Protein AF-A0A6A4L3L9-F1 (afdb_monomer)

Secondary structure (DSSP, 8-state):
--------------------------------------HHHHHHHHHHHHHHHHHHHHHHHHHHHHHHH-TT-HHHHHHHH-SHHHHHHHHHHHHHHHHH--HHHHHHHS-STTSPPPHHHHHHHHTSHHHHHHHHHHHHHHHHHHHHHHHHHHHHHT---HHHHHHHHHHHHHHHHHHHHHHS----------SHHHHHHHHHHHHHHHHHHHH-TT-HHHHHHHH-SHHHHHHHHHHHHHHHHH--HHHHHHHT-STTS---HHHHHHHTTSHHHHHHHHHHHHHHHHHHHHHHHHHHHHHT---HHHHHHHHHHHHHHHHHHHHHHHHHHHHHHTT-

Structure (mmCIF, N/CA/C/O backbone):
data_AF-A0A6A4L3L9-F1
#
_entry.id   AF-A0A6A4L3L9-F1
#
loop_
_atom_site.group_PDB
_atom_site.id
_atom_site.type_symbol
_atom_site.label_atom_id
_atom_site.label_alt_id
_atom_site.label_comp_id
_atom_site.label_asym_id
_atom_site.label_entity_id
_atom_site.label_seq_id
_atom_site.pdbx_PDB_ins_code
_atom_site.Cartn_x
_atom_site.Cartn_y
_atom_site.Cartn_z
_atom_site.occupancy
_atom_site.B_iso_or_equiv
_atom_site.auth_seq_id
_atom_site.auth_comp_id
_atom_site.auth_asym_id
_atom_site.auth_atom_id
_atom_site.pdbx_PDB_model_num
ATOM 1 N N . MET A 1 1 ? 15.475 67.218 -73.512 1.00 33.53 1 MET A N 1
ATOM 2 C CA . MET A 1 1 ? 14.971 66.071 -74.294 1.00 33.53 1 MET A CA 1
ATOM 3 C C . MET A 1 1 ? 16.089 65.035 -74.354 1.00 33.53 1 MET A C 1
ATOM 5 O O . MET A 1 1 ? 17.196 65.437 -74.673 1.00 33.53 1 MET A O 1
ATOM 9 N N . SER A 1 2 ? 15.789 63.791 -73.942 1.00 32.84 2 SER A N 1
ATOM 10 C CA . SER A 1 2 ? 16.586 62.531 -74.011 1.00 32.84 2 SER A CA 1
ATOM 11 C C . SER A 1 2 ? 18.011 62.520 -73.414 1.00 32.84 2 SER A C 1
ATOM 13 O O . SER A 1 2 ? 18.892 63.195 -73.921 1.00 32.84 2 SER A O 1
ATOM 15 N N . LYS A 1 3 ? 18.251 61.886 -72.250 1.00 40.34 3 LYS A N 1
ATOM 16 C CA . LYS A 1 3 ? 18.511 60.440 -71.975 1.00 40.34 3 LYS A CA 1
ATOM 17 C C . LYS A 1 3 ? 19.761 59.870 -72.663 1.00 40.34 3 LYS A C 1
ATOM 19 O O . LYS A 1 3 ? 19.799 59.889 -73.883 1.00 40.34 3 LYS A O 1
ATOM 24 N N . LEU A 1 4 ? 20.658 59.293 -71.843 1.00 33.47 4 LEU A N 1
ATOM 25 C CA . LEU A 1 4 ? 21.502 58.075 -71.993 1.00 33.47 4 LEU A CA 1
ATOM 26 C C . LEU A 1 4 ? 22.612 58.179 -70.908 1.00 33.47 4 LEU A C 1
ATOM 28 O O . LEU A 1 4 ? 23.362 59.143 -70.932 1.00 33.47 4 LEU A O 1
ATOM 32 N N . LEU A 1 5 ? 22.608 57.480 -69.761 1.00 38.00 5 LEU A N 1
ATOM 33 C CA . LEU A 1 5 ? 22.792 56.043 -69.465 1.00 38.00 5 LEU A CA 1
ATOM 34 C C . LEU A 1 5 ? 24.112 55.460 -70.012 1.00 38.00 5 LEU A C 1
ATOM 36 O O . LEU A 1 5 ? 24.230 55.277 -71.218 1.00 38.00 5 LEU A O 1
ATOM 40 N N . GLY A 1 6 ? 25.034 55.107 -69.102 1.00 32.50 6 GLY A N 1
ATOM 41 C CA . GLY A 1 6 ? 26.105 54.126 -69.340 1.00 32.50 6 GLY A CA 1
ATOM 42 C C . GLY A 1 6 ? 27.532 54.568 -68.986 1.00 32.50 6 GLY A C 1
ATOM 43 O O . GLY A 1 6 ? 28.166 55.221 -69.799 1.00 32.50 6 GLY A O 1
ATOM 44 N N . ASP A 1 7 ? 27.990 54.128 -67.805 1.00 34.75 7 ASP A N 1
ATOM 45 C CA . ASP A 1 7 ? 29.353 53.773 -67.352 1.00 34.75 7 ASP A CA 1
ATOM 46 C C . ASP A 1 7 ? 30.598 54.664 -67.581 1.00 34.75 7 ASP A C 1
ATOM 48 O O . ASP A 1 7 ? 30.731 55.379 -68.563 1.00 34.75 7 ASP A O 1
ATOM 52 N N . TRP A 1 8 ? 31.546 54.494 -66.637 1.00 28.36 8 TRP A N 1
ATOM 53 C CA . TRP A 1 8 ? 33.021 54.628 -66.695 1.00 28.36 8 TRP A CA 1
ATOM 54 C C . TRP A 1 8 ? 33.683 55.494 -65.594 1.00 28.36 8 TRP A C 1
ATOM 56 O O . TRP A 1 8 ? 33.800 56.707 -65.685 1.00 28.36 8 TRP A O 1
ATOM 66 N N . SER A 1 9 ? 34.233 54.776 -64.602 1.00 31.66 9 SER A N 1
ATOM 67 C CA . SER A 1 9 ? 35.647 54.784 -64.164 1.00 31.66 9 SER A CA 1
ATOM 68 C C . SER A 1 9 ? 36.312 55.954 -63.404 1.00 31.66 9 SER A C 1
ATOM 70 O O . SER A 1 9 ? 36.196 57.121 -63.745 1.00 31.66 9 SER A O 1
ATOM 72 N N . PHE A 1 10 ? 37.200 55.516 -62.496 1.00 27.34 10 PHE A N 1
ATOM 73 C CA . PHE A 1 10 ? 38.485 56.104 -62.074 1.00 27.34 10 PHE A CA 1
ATOM 74 C C . PHE A 1 10 ? 38.532 57.217 -61.001 1.00 27.34 10 PHE A C 1
ATOM 76 O O . PHE A 1 10 ? 38.446 58.407 -61.260 1.00 27.34 10 PHE A O 1
ATOM 83 N N . MET A 1 11 ? 38.755 56.757 -59.764 1.00 32.78 11 MET A N 1
ATOM 84 C CA . MET A 1 11 ? 39.965 56.955 -58.945 1.00 32.78 11 MET A CA 1
ATOM 85 C C . MET A 1 11 ? 40.607 58.359 -58.812 1.00 32.78 11 MET A C 1
ATOM 87 O O . MET A 1 11 ? 41.141 58.911 -59.766 1.00 32.78 11 MET A O 1
ATOM 91 N N . VAL A 1 12 ? 40.752 58.755 -57.536 1.00 32.25 12 VAL A N 1
ATOM 92 C CA . VAL A 1 12 ? 41.856 59.499 -56.877 1.00 32.25 12 VAL A CA 1
ATOM 93 C C . VAL A 1 12 ? 41.401 60.785 -56.178 1.00 32.25 12 VAL A C 1
ATOM 95 O O . VAL A 1 12 ? 40.949 61.744 -56.789 1.00 32.25 12 VAL A O 1
ATOM 98 N N . GLY A 1 13 ? 41.586 60.799 -54.855 1.00 28.98 13 GLY A N 1
ATOM 99 C CA . GLY A 1 13 ? 41.373 61.965 -54.000 1.00 28.98 13 GLY A CA 1
ATOM 100 C C . GLY A 1 13 ? 41.466 61.622 -52.515 1.00 28.98 13 GLY A C 1
ATOM 101 O O . GLY A 1 13 ? 40.473 61.669 -51.797 1.00 28.98 13 GLY A O 1
ATOM 102 N N . SER A 1 14 ? 42.656 61.233 -52.055 1.00 38.28 14 SER A N 1
ATOM 103 C CA . SER A 1 14 ? 42.963 60.929 -50.655 1.00 38.28 14 SER A CA 1
ATOM 104 C C . SER A 1 14 ? 42.718 62.121 -49.722 1.00 38.28 14 SER A C 1
ATOM 106 O O . SER A 1 14 ? 43.313 63.180 -49.900 1.00 38.28 14 SER A O 1
ATOM 108 N N . ARG A 1 15 ? 41.968 61.906 -48.634 1.00 36.03 15 ARG A N 1
ATOM 109 C CA . ARG A 1 15 ? 42.233 62.545 -47.334 1.00 36.03 15 ARG A CA 1
ATOM 110 C C . ARG A 1 15 ? 42.017 61.530 -46.220 1.00 36.03 15 ARG A C 1
ATOM 112 O O . ARG A 1 15 ? 40.896 61.161 -45.889 1.00 36.03 15 ARG A O 1
ATOM 119 N N . ILE A 1 16 ? 43.133 61.086 -45.657 1.00 37.72 16 ILE A N 1
ATOM 120 C CA . ILE A 1 16 ? 43.195 60.281 -44.443 1.00 37.72 16 ILE A CA 1
ATOM 121 C C . ILE A 1 16 ? 42.763 61.187 -43.285 1.00 37.72 16 ILE A C 1
ATOM 123 O O . ILE A 1 16 ? 43.460 62.135 -42.935 1.00 37.72 16 ILE A O 1
ATOM 127 N N . SER A 1 17 ? 41.600 60.899 -42.703 1.00 34.72 17 SER A N 1
ATOM 128 C CA . SER A 1 17 ? 41.206 61.398 -41.387 1.00 34.72 17 SER A CA 1
ATOM 129 C C . SER A 1 17 ? 41.212 60.209 -40.435 1.00 34.72 17 SER A C 1
ATOM 131 O O . SER A 1 17 ? 40.370 59.316 -40.520 1.00 34.72 17 SER A O 1
ATOM 133 N N . ILE A 1 18 ? 42.218 60.175 -39.564 1.00 43.00 18 ILE A N 1
ATOM 134 C CA . ILE A 1 18 ? 42.327 59.213 -38.472 1.00 43.00 18 ILE A CA 1
ATOM 135 C C . ILE A 1 18 ? 41.214 59.549 -37.474 1.00 43.00 18 ILE A C 1
ATOM 137 O O . ILE A 1 18 ? 41.297 60.541 -36.754 1.00 43.00 18 ILE A O 1
ATOM 141 N N . ARG A 1 19 ? 40.161 58.727 -37.436 1.00 36.88 19 ARG A N 1
ATOM 142 C CA . ARG A 1 19 ? 39.229 58.653 -36.304 1.00 36.88 19 ARG A CA 1
ATOM 143 C C . ARG A 1 19 ? 39.505 57.360 -35.533 1.00 36.88 19 ARG A C 1
ATOM 145 O O . ARG A 1 19 ? 39.658 56.315 -36.168 1.00 36.88 19 ARG A O 1
ATOM 152 N N . PRO A 1 20 ? 39.574 57.395 -34.191 1.00 37.81 20 PRO A N 1
ATOM 153 C CA . PRO A 1 20 ? 39.807 56.196 -33.408 1.00 37.81 20 PRO A CA 1
ATOM 154 C C . PRO A 1 20 ? 38.589 55.279 -33.534 1.00 37.81 20 PRO A C 1
ATOM 156 O O . PRO A 1 20 ? 37.447 55.687 -33.323 1.00 37.81 20 PRO A O 1
ATOM 159 N N . ASN A 1 21 ? 38.847 54.031 -33.911 1.00 33.06 21 ASN A N 1
ATOM 160 C CA . ASN A 1 21 ? 37.854 52.972 -33.941 1.00 33.06 21 ASN A CA 1
ATOM 161 C C . ASN A 1 21 ? 37.510 52.620 -32.488 1.00 33.06 21 ASN A C 1
ATOM 163 O O . ASN A 1 21 ? 38.233 51.867 -31.835 1.00 33.06 21 ASN A O 1
ATOM 167 N N . VAL A 1 22 ? 36.431 53.206 -31.964 1.00 38.97 22 VAL A N 1
ATOM 168 C CA . VAL A 1 22 ? 35.778 52.701 -30.757 1.00 38.97 22 VAL A CA 1
ATOM 169 C C . VAL A 1 22 ? 35.220 51.330 -31.123 1.00 38.97 22 VAL A C 1
ATOM 171 O O . VAL A 1 22 ? 34.097 51.198 -31.606 1.00 38.97 22 VAL A O 1
ATOM 174 N N . ARG A 1 23 ? 36.032 50.292 -30.907 1.00 33.91 23 ARG A N 1
ATOM 175 C CA . ARG A 1 23 ? 35.530 48.928 -30.802 1.00 33.91 23 ARG A CA 1
ATOM 176 C C . ARG A 1 23 ? 34.650 48.904 -29.567 1.00 33.91 23 ARG A C 1
ATOM 178 O O . ARG A 1 23 ? 35.145 48.831 -28.445 1.00 33.91 23 ARG A O 1
ATOM 185 N N . ILE A 1 24 ? 33.342 48.977 -29.777 1.00 38.19 24 ILE A N 1
ATOM 186 C CA . ILE A 1 24 ? 32.394 48.479 -28.792 1.00 38.19 24 ILE A CA 1
ATOM 187 C C . ILE A 1 24 ? 32.773 47.011 -28.602 1.00 38.19 24 ILE A C 1
ATOM 189 O O . ILE A 1 24 ? 32.570 46.182 -29.489 1.00 38.19 24 ILE A O 1
ATOM 193 N N . PHE A 1 25 ? 33.408 46.709 -27.471 1.00 34.53 25 PHE A N 1
ATOM 194 C CA . PHE A 1 25 ? 33.520 45.349 -26.979 1.00 34.53 25 PHE A CA 1
ATOM 195 C C . PHE A 1 25 ? 32.087 44.854 -26.798 1.00 34.53 25 PHE A C 1
ATOM 197 O O . PHE A 1 25 ? 31.433 45.178 -25.812 1.00 34.53 25 PHE A O 1
ATOM 204 N N . GLN A 1 26 ? 31.576 44.098 -27.767 1.00 38.72 26 GLN A N 1
ATOM 205 C CA . GLN A 1 26 ? 30.510 43.152 -27.489 1.00 38.72 26 GLN A CA 1
ATOM 206 C C . GLN A 1 26 ? 31.134 42.104 -26.568 1.00 38.72 26 GLN A C 1
ATOM 208 O O . GLN A 1 26 ? 32.010 41.361 -27.022 1.00 38.72 26 GLN A O 1
ATOM 213 N N . PRO A 1 27 ? 30.748 42.019 -25.282 1.00 34.56 27 PRO A N 1
ATOM 214 C CA . PRO A 1 27 ? 31.076 40.829 -24.536 1.00 34.56 27 PRO A CA 1
ATOM 215 C C . PRO A 1 27 ? 30.358 39.693 -25.258 1.00 34.56 27 PRO A C 1
ATOM 217 O O . PRO A 1 27 ? 29.128 39.650 -25.315 1.00 34.56 27 PRO A O 1
ATOM 220 N N . TYR A 1 28 ? 31.133 38.784 -25.843 1.00 32.22 28 TYR A N 1
ATOM 221 C CA . TYR A 1 28 ? 30.658 37.462 -26.206 1.00 32.22 28 TYR A CA 1
ATOM 222 C C . TYR A 1 28 ? 30.219 36.792 -24.904 1.00 32.22 28 TYR A C 1
ATOM 224 O O . TYR A 1 28 ? 30.993 36.124 -24.217 1.00 32.22 28 TYR A O 1
ATOM 232 N N . ARG A 1 29 ? 28.971 37.047 -24.503 1.00 32.00 29 ARG A N 1
ATOM 233 C CA . ARG A 1 29 ? 28.314 36.313 -23.438 1.00 32.00 29 ARG A CA 1
ATOM 234 C C . ARG A 1 29 ? 28.110 34.925 -24.017 1.00 32.00 29 ARG A C 1
ATOM 236 O O . ARG A 1 29 ? 27.154 34.691 -24.749 1.00 32.00 29 ARG A O 1
ATOM 243 N N . ARG A 1 30 ? 29.043 34.011 -23.726 1.00 30.30 30 ARG A N 1
ATOM 244 C CA . ARG A 1 30 ? 28.759 32.578 -23.783 1.00 30.30 30 ARG A CA 1
ATOM 245 C C . ARG A 1 30 ? 27.477 32.393 -22.981 1.00 30.30 30 ARG A C 1
ATOM 247 O O . ARG A 1 30 ? 27.513 32.438 -21.754 1.00 30.30 30 ARG A O 1
ATOM 254 N N . SER A 1 31 ? 26.350 32.227 -23.665 1.00 30.08 31 SER A N 1
ATOM 255 C CA . SER A 1 31 ? 25.178 31.601 -23.076 1.00 30.08 31 SER A CA 1
ATOM 256 C C . SER A 1 31 ? 25.586 30.167 -22.788 1.00 30.08 31 SER A C 1
ATOM 258 O O . SER A 1 31 ? 25.426 29.267 -23.605 1.00 30.08 31 SER A O 1
ATOM 260 N N . CYS A 1 32 ? 26.207 29.987 -21.627 1.00 31.17 32 CYS A N 1
ATOM 261 C CA . CYS A 1 32 ? 26.248 28.719 -20.946 1.00 31.17 32 CYS A CA 1
ATOM 262 C C . CYS A 1 32 ? 24.793 28.451 -20.563 1.00 31.17 32 CYS A C 1
ATOM 264 O O . CYS A 1 32 ? 24.308 28.927 -19.537 1.00 31.17 32 CYS A O 1
ATOM 266 N N . VAL A 1 33 ? 24.060 27.778 -21.448 1.00 34.34 33 VAL A N 1
ATOM 267 C CA . VAL A 1 33 ? 22.862 27.058 -21.039 1.00 34.34 33 VAL A CA 1
ATOM 268 C C . VAL A 1 33 ? 23.391 25.983 -20.100 1.00 34.34 33 VAL A C 1
ATOM 270 O O . VAL A 1 33 ? 23.874 24.944 -20.539 1.00 34.34 33 VAL A O 1
ATOM 273 N N . LEU A 1 34 ? 23.402 26.289 -18.801 1.00 33.22 34 LEU A N 1
ATOM 274 C CA . LEU A 1 34 ? 23.531 25.290 -17.755 1.00 33.22 34 LEU A CA 1
ATOM 275 C C . LEU A 1 34 ? 22.290 24.396 -17.862 1.00 33.22 34 LEU A C 1
ATOM 277 O O . LEU A 1 34 ? 21.305 24.571 -17.151 1.00 33.22 34 LEU A O 1
ATOM 281 N N . SER A 1 35 ? 22.340 23.406 -18.746 1.00 35.59 35 SER A N 1
ATOM 282 C CA . SER A 1 35 ? 21.730 22.126 -18.437 1.00 35.59 35 SER A CA 1
ATOM 283 C C . SER A 1 35 ? 22.522 21.572 -17.254 1.00 35.59 35 SER A C 1
ATOM 285 O O . SER A 1 35 ? 23.543 20.907 -17.432 1.00 35.59 35 SER A O 1
ATOM 287 N N . VAL A 1 36 ? 22.093 21.902 -16.034 1.00 37.50 36 VAL A N 1
ATOM 288 C CA . VAL A 1 36 ? 22.510 21.182 -14.826 1.00 37.50 36 VAL A CA 1
ATOM 289 C C . VAL A 1 36 ? 21.878 19.798 -14.891 1.00 37.50 36 VAL A C 1
ATOM 291 O O . VAL A 1 36 ? 20.921 19.490 -14.198 1.00 37.50 36 VAL A O 1
ATOM 294 N N . PHE A 1 37 ? 22.421 18.950 -15.752 1.00 44.00 37 PHE A N 1
ATOM 295 C CA . PHE A 1 37 ? 22.497 17.531 -15.471 1.00 44.00 37 PHE A CA 1
ATOM 296 C C . PHE A 1 37 ? 23.916 17.301 -14.971 1.00 44.00 37 PHE A C 1
ATOM 298 O O . PHE A 1 37 ? 24.802 16.893 -15.713 1.00 44.00 37 PHE A O 1
ATOM 305 N N . SER A 1 38 ? 24.149 17.655 -13.703 1.00 39.41 38 SER A N 1
ATOM 306 C CA . SER A 1 38 ? 25.342 17.201 -12.993 1.00 39.41 38 SER A CA 1
ATOM 307 C C . SER A 1 38 ? 25.278 15.673 -12.932 1.00 39.41 38 SER A C 1
ATOM 309 O O . SER A 1 38 ? 24.359 15.152 -12.298 1.00 39.41 38 SER A O 1
ATOM 311 N N . PRO A 1 39 ? 26.243 14.931 -13.502 1.00 46.88 39 PRO A N 1
ATOM 312 C CA . PRO A 1 39 ? 26.316 13.476 -13.343 1.00 46.88 39 PRO A CA 1
ATOM 313 C C . PRO A 1 39 ? 26.378 13.073 -11.862 1.00 46.88 39 PRO A C 1
ATOM 315 O O . PRO A 1 39 ? 25.874 12.026 -11.476 1.00 46.88 39 PRO A O 1
ATOM 318 N N . ALA A 1 40 ? 26.920 13.959 -11.017 1.00 42.12 40 ALA A N 1
ATOM 319 C CA . ALA A 1 40 ? 26.941 13.823 -9.565 1.00 42.12 40 ALA A CA 1
ATOM 320 C C . ALA A 1 40 ? 25.542 13.836 -8.921 1.00 42.12 40 ALA A C 1
ATOM 322 O O . ALA A 1 40 ? 25.343 13.162 -7.917 1.00 42.12 40 ALA A O 1
ATOM 323 N N . ALA A 1 41 ? 24.570 14.558 -9.492 1.00 49.94 41 ALA A N 1
ATOM 324 C CA . ALA A 1 41 ? 23.194 14.553 -8.998 1.00 49.94 41 ALA A CA 1
ATOM 325 C C . ALA A 1 41 ? 22.504 13.221 -9.322 1.00 49.94 41 ALA A C 1
ATOM 327 O O . ALA A 1 41 ? 21.879 12.641 -8.445 1.00 49.94 41 ALA A O 1
ATOM 328 N N . GLY A 1 42 ? 22.702 12.688 -10.535 1.00 55.88 42 GLY A N 1
ATOM 329 C CA . GLY A 1 42 ? 22.202 11.359 -10.910 1.00 55.88 42 GLY A CA 1
ATOM 330 C C . GLY A 1 42 ? 22.835 10.235 -10.085 1.00 55.88 42 GLY A C 1
ATOM 331 O O . GLY A 1 42 ? 22.129 9.363 -9.587 1.00 55.88 42 GLY A O 1
ATOM 332 N N . LEU A 1 43 ? 24.151 10.300 -9.854 1.00 57.22 43 LEU A N 1
ATOM 333 C CA . LEU A 1 43 ? 24.862 9.324 -9.025 1.00 57.22 43 LEU A CA 1
ATOM 334 C C . LEU A 1 43 ? 24.409 9.392 -7.555 1.00 57.22 43 LEU A C 1
ATOM 336 O O . LEU A 1 43 ? 24.149 8.357 -6.944 1.00 57.22 43 LEU A O 1
ATOM 340 N N . ALA A 1 44 ? 24.234 10.598 -7.004 1.00 62.97 44 ALA A N 1
ATOM 341 C CA . ALA A 1 44 ? 23.720 10.781 -5.649 1.00 62.97 44 ALA A CA 1
ATOM 342 C C . ALA A 1 44 ? 22.276 10.271 -5.509 1.00 62.97 44 ALA A C 1
ATOM 344 O O . ALA A 1 44 ? 21.971 9.577 -4.543 1.00 62.97 44 ALA A O 1
ATOM 345 N N . SER A 1 45 ? 21.403 10.536 -6.486 1.00 67.62 45 SER A N 1
ATOM 346 C CA . SER A 1 45 ? 20.038 9.998 -6.517 1.00 67.62 45 SER A CA 1
ATOM 347 C C . SER A 1 45 ? 20.016 8.468 -6.561 1.00 67.62 45 SER A C 1
ATOM 349 O O . SER A 1 45 ? 19.277 7.858 -5.792 1.00 67.62 45 SER A O 1
ATOM 351 N N . SER A 1 46 ? 20.875 7.841 -7.371 1.00 72.88 46 SER A N 1
ATOM 352 C CA . SER A 1 46 ? 20.971 6.375 -7.459 1.00 72.88 46 SER A CA 1
ATOM 353 C C . SER A 1 46 ? 21.436 5.720 -6.155 1.00 72.88 46 SER A C 1
ATOM 355 O O . SER A 1 46 ? 20.911 4.691 -5.714 1.00 72.88 46 SER A O 1
ATOM 357 N N . GLN A 1 47 ? 22.384 6.361 -5.467 1.00 79.06 47 GLN A N 1
ATOM 358 C CA . GLN A 1 47 ? 22.894 5.894 -4.184 1.00 79.06 47 GLN A CA 1
ATOM 359 C C . GLN A 1 47 ? 21.864 6.074 -3.063 1.00 79.06 47 GLN A C 1
ATOM 361 O O . GLN A 1 47 ? 21.714 5.194 -2.214 1.00 79.06 47 GLN A O 1
ATOM 366 N N . ILE A 1 48 ? 21.118 7.182 -3.075 1.00 81.81 48 ILE A N 1
ATOM 367 C CA . ILE A 1 48 ? 20.002 7.406 -2.149 1.00 81.81 48 ILE A CA 1
ATOM 368 C C . ILE A 1 48 ? 18.921 6.345 -2.380 1.00 81.81 48 ILE A C 1
ATOM 370 O O . ILE A 1 48 ? 18.512 5.688 -1.427 1.00 81.81 48 ILE A O 1
ATOM 374 N N . ALA A 1 49 ? 18.505 6.121 -3.628 1.00 80.56 49 ALA A N 1
ATOM 375 C CA . ALA A 1 49 ? 17.456 5.167 -3.980 1.00 80.56 49 ALA A CA 1
ATOM 376 C C . ALA A 1 49 ? 17.796 3.724 -3.557 1.00 80.56 49 ALA A C 1
ATOM 378 O O . ALA A 1 49 ? 16.989 3.056 -2.909 1.00 80.56 49 ALA A O 1
ATOM 379 N N . SER A 1 50 ? 19.012 3.258 -3.853 1.00 80.69 50 SER A N 1
ATOM 380 C CA . SER A 1 50 ? 19.484 1.917 -3.465 1.00 80.69 50 SER A CA 1
ATOM 381 C C . SER A 1 50 ? 19.641 1.745 -1.947 1.00 80.69 50 SER A C 1
ATOM 383 O O . SER A 1 50 ? 19.268 0.703 -1.393 1.00 80.69 50 SER A O 1
ATOM 385 N N . SER A 1 51 ? 20.132 2.776 -1.252 1.00 84.50 51 SER A N 1
ATOM 386 C CA . SER A 1 51 ? 20.251 2.772 0.212 1.00 84.50 51 SER A CA 1
ATOM 387 C C . SER A 1 51 ? 18.879 2.725 0.879 1.00 84.50 51 SER A C 1
ATOM 389 O O . SER A 1 51 ? 18.661 1.918 1.777 1.00 84.50 51 SER A O 1
ATOM 391 N N . VAL A 1 52 ? 17.937 3.548 0.411 1.00 86.69 52 VAL A N 1
ATOM 392 C CA . VAL A 1 52 ? 16.547 3.586 0.889 1.00 86.69 52 VAL A CA 1
ATOM 393 C C . VAL A 1 52 ? 15.863 2.239 0.686 1.00 86.69 52 VAL A C 1
ATOM 395 O O . VAL A 1 52 ? 15.188 1.762 1.595 1.00 86.69 52 VAL A O 1
ATOM 398 N N . LEU A 1 53 ? 16.072 1.594 -0.462 1.00 83.25 53 LEU A N 1
ATOM 399 C CA . LEU A 1 53 ? 15.506 0.278 -0.741 1.00 83.25 53 LEU A CA 1
ATOM 400 C C . LEU A 1 53 ? 16.021 -0.786 0.241 1.00 83.25 53 LEU A C 1
ATOM 402 O O . LEU A 1 53 ? 15.232 -1.517 0.846 1.00 83.25 53 LEU A O 1
ATOM 406 N N . THR A 1 54 ? 17.337 -0.838 0.447 1.00 83.19 54 THR A N 1
ATOM 407 C CA . THR A 1 54 ? 17.969 -1.817 1.345 1.00 83.19 54 THR A CA 1
ATOM 408 C C . THR A 1 54 ? 17.575 -1.568 2.798 1.00 83.19 54 THR A C 1
ATOM 410 O O . THR A 1 54 ? 17.151 -2.481 3.504 1.00 83.19 54 THR A O 1
ATOM 413 N N . LEU A 1 55 ? 17.680 -0.316 3.242 1.00 85.69 55 LEU A N 1
ATOM 414 C CA . LEU A 1 55 ? 17.445 0.081 4.625 1.00 85.69 55 LEU A CA 1
ATOM 415 C C . LEU A 1 55 ? 15.955 0.017 4.974 1.00 85.69 55 LEU A C 1
ATOM 417 O O . LEU A 1 55 ? 15.610 -0.462 6.049 1.00 85.69 55 LEU A O 1
ATOM 421 N N . GLY A 1 56 ? 15.070 0.403 4.050 1.00 83.44 56 GLY A N 1
ATOM 422 C CA . GLY A 1 56 ? 13.622 0.250 4.196 1.00 83.44 56 GLY A CA 1
ATOM 423 C C . GLY A 1 56 ? 13.213 -1.215 4.340 1.00 83.44 56 GLY A C 1
ATOM 424 O O . GLY A 1 56 ? 12.495 -1.562 5.276 1.00 83.44 56 GLY A O 1
ATOM 425 N N . THR A 1 57 ? 13.734 -2.092 3.477 1.00 85.00 57 THR A N 1
ATOM 426 C CA . THR A 1 57 ? 13.464 -3.539 3.551 1.00 85.00 57 THR A CA 1
ATOM 427 C C . THR A 1 57 ? 13.997 -4.129 4.859 1.00 85.00 57 THR A C 1
ATOM 429 O O . THR A 1 57 ? 13.281 -4.840 5.562 1.00 85.00 57 THR A O 1
ATOM 432 N N . ALA A 1 58 ? 15.223 -3.777 5.252 1.00 85.69 58 ALA A N 1
ATOM 433 C CA . ALA A 1 58 ? 15.808 -4.218 6.515 1.00 85.69 58 ALA A CA 1
ATOM 434 C C . ALA A 1 58 ? 15.029 -3.713 7.743 1.00 85.69 58 ALA A C 1
ATOM 436 O O . ALA A 1 58 ? 14.915 -4.437 8.729 1.00 85.69 58 ALA A O 1
ATOM 437 N N . ALA A 1 59 ? 14.469 -2.501 7.689 1.00 85.94 59 ALA A N 1
ATOM 438 C CA . ALA A 1 59 ? 13.737 -1.900 8.800 1.00 85.94 59 ALA A CA 1
ATOM 439 C C . ALA A 1 59 ? 12.385 -2.577 9.074 1.00 85.94 59 ALA A C 1
ATOM 441 O O . ALA A 1 59 ? 11.962 -2.623 10.229 1.00 85.94 59 ALA A O 1
ATOM 442 N N . VAL A 1 60 ? 11.710 -3.120 8.053 1.00 86.19 60 VAL A N 1
ATOM 443 C CA . VAL A 1 60 ? 10.408 -3.788 8.237 1.00 86.19 60 VAL A CA 1
ATOM 444 C C . VAL A 1 60 ? 10.531 -5.246 8.696 1.00 86.19 60 VAL A C 1
ATOM 446 O O . VAL A 1 60 ? 9.650 -5.743 9.399 1.00 86.19 60 VAL A O 1
ATOM 449 N N . LEU A 1 61 ? 11.630 -5.931 8.353 1.00 87.62 61 LEU A N 1
ATOM 450 C CA . LEU A 1 61 ? 11.842 -7.356 8.650 1.00 87.62 61 LEU A CA 1
ATOM 451 C C . LEU A 1 61 ? 11.697 -7.726 10.140 1.00 87.62 61 LEU A C 1
ATOM 453 O O . LEU A 1 61 ? 11.031 -8.725 10.426 1.00 87.62 61 LEU A O 1
ATOM 457 N N . PRO A 1 62 ? 12.239 -6.958 11.109 1.00 88.75 62 PRO A N 1
ATOM 458 C CA . PRO A 1 62 ? 12.066 -7.255 12.529 1.00 88.75 62 PRO A CA 1
ATOM 459 C C . PRO A 1 62 ? 10.599 -7.286 12.969 1.00 88.75 62 PRO A C 1
ATOM 461 O O . PRO A 1 62 ? 10.226 -8.133 13.778 1.00 88.75 62 PRO A O 1
ATOM 464 N N . PHE A 1 63 ? 9.749 -6.413 12.420 1.00 87.25 63 PHE A N 1
ATOM 465 C CA . PHE A 1 63 ? 8.325 -6.380 12.760 1.00 87.25 63 PHE A CA 1
ATOM 466 C C . PHE A 1 63 ? 7.607 -7.642 12.270 1.00 87.25 63 PHE A C 1
ATOM 468 O O . PHE A 1 63 ? 6.857 -8.259 13.027 1.00 87.25 63 PHE A O 1
ATOM 475 N N . TYR A 1 64 ? 7.898 -8.081 11.044 1.00 84.81 64 TYR A N 1
ATOM 476 C CA . TYR A 1 64 ? 7.383 -9.345 10.513 1.00 84.81 64 TYR A CA 1
ATOM 477 C C . TYR A 1 64 ? 7.895 -10.558 11.294 1.00 84.81 64 TYR A C 1
ATOM 479 O 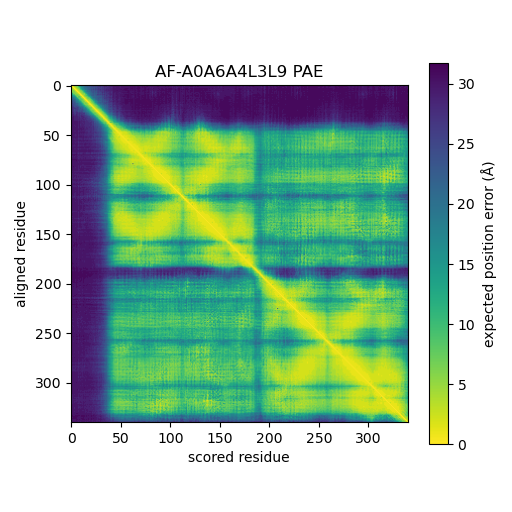O . TYR A 1 64 ? 7.111 -11.445 11.637 1.00 84.81 64 TYR A O 1
ATOM 487 N N . ALA A 1 65 ? 9.182 -10.579 11.651 1.00 86.69 65 ALA A N 1
ATOM 488 C CA . ALA A 1 65 ? 9.759 -11.642 12.467 1.00 86.69 65 ALA A CA 1
ATOM 489 C C . ALA A 1 65 ? 9.065 -11.745 13.834 1.00 86.69 65 ALA A C 1
ATOM 491 O O . ALA A 1 65 ? 8.721 -12.846 14.265 1.00 86.69 65 ALA A O 1
ATOM 492 N N . LEU A 1 66 ? 8.785 -10.613 14.487 1.00 87.06 66 LEU A N 1
ATOM 493 C CA . LEU A 1 66 ? 8.045 -10.584 15.750 1.00 87.06 66 LEU A CA 1
ATOM 494 C C . LEU A 1 66 ? 6.617 -11.126 15.599 1.00 87.06 66 LEU A C 1
ATOM 496 O O . LEU A 1 66 ? 6.211 -11.982 16.388 1.00 87.06 66 LEU A O 1
ATOM 500 N N . MET A 1 67 ? 5.878 -10.688 14.572 1.00 84.69 67 MET A N 1
ATOM 501 C CA . MET A 1 67 ? 4.507 -11.155 14.324 1.00 84.69 67 MET A CA 1
ATOM 502 C C . MET A 1 67 ? 4.436 -12.665 14.044 1.00 84.69 67 MET A C 1
ATOM 504 O O . MET A 1 67 ? 3.508 -13.329 14.501 1.00 84.69 67 MET A O 1
ATOM 508 N N . VAL A 1 68 ? 5.413 -13.228 13.325 1.00 84.75 68 VAL A N 1
ATOM 509 C CA . VAL A 1 68 ? 5.406 -14.645 12.918 1.00 84.75 68 VAL A CA 1
ATOM 510 C C . VAL A 1 68 ? 5.982 -15.568 13.998 1.00 84.75 68 VAL A C 1
ATOM 512 O O . VAL A 1 68 ? 5.429 -16.643 14.265 1.00 84.75 68 VAL A O 1
ATOM 515 N N . LEU A 1 69 ? 7.101 -15.189 14.621 1.00 85.75 69 LEU A N 1
ATOM 516 C CA . LEU A 1 69 ? 7.824 -16.045 15.569 1.00 85.75 69 LEU A CA 1
ATOM 517 C C . LEU A 1 69 ? 7.247 -15.959 16.982 1.00 85.75 69 LEU A C 1
ATOM 519 O O . LEU A 1 69 ? 7.189 -16.975 17.672 1.00 85.75 69 LEU A O 1
ATOM 523 N N . ALA A 1 70 ? 6.788 -14.777 17.396 1.00 85.69 70 ALA A N 1
ATOM 524 C CA . ALA A 1 70 ? 6.334 -14.518 18.757 1.00 85.69 70 ALA A CA 1
ATOM 525 C C . ALA A 1 70 ? 5.018 -13.706 18.797 1.00 85.69 70 ALA A C 1
ATOM 527 O O . ALA A 1 70 ? 4.970 -12.645 19.426 1.00 85.69 70 ALA A O 1
ATOM 528 N N . PRO A 1 71 ? 3.911 -14.199 18.201 1.00 79.31 71 PRO A N 1
ATOM 529 C CA . PRO A 1 71 ? 2.649 -13.451 18.097 1.00 79.31 71 PRO A CA 1
ATOM 530 C C . PRO A 1 71 ? 2.012 -13.114 19.455 1.00 79.31 71 PRO A C 1
ATOM 532 O O . PRO A 1 71 ? 1.270 -12.144 19.583 1.00 79.31 71 PRO A O 1
ATOM 535 N N . LYS A 1 72 ? 2.291 -13.913 20.493 1.00 79.00 72 LYS A N 1
ATOM 536 C CA . LYS A 1 72 ? 1.735 -13.722 21.843 1.00 79.00 72 LYS A CA 1
ATOM 537 C C . LYS A 1 72 ? 2.627 -12.886 22.764 1.00 79.00 72 LYS A C 1
ATOM 539 O O . LYS A 1 72 ? 2.184 -12.560 23.863 1.00 79.00 72 LYS A O 1
ATOM 544 N N . ALA A 1 73 ? 3.849 -12.548 22.347 1.00 85.06 73 ALA A N 1
ATOM 545 C CA . ALA A 1 73 ? 4.772 -11.783 23.176 1.00 85.06 73 ALA A CA 1
ATOM 546 C C . ALA A 1 73 ? 4.284 -10.340 23.374 1.00 85.06 73 ALA A C 1
ATOM 548 O O . ALA A 1 73 ? 3.783 -9.702 22.447 1.00 85.06 73 ALA A O 1
ATOM 549 N N . GLU A 1 74 ? 4.476 -9.810 24.582 1.00 85.00 74 GLU A N 1
ATOM 550 C CA . GLU A 1 74 ? 4.090 -8.439 24.936 1.00 85.00 74 GLU A CA 1
ATOM 551 C C . GLU A 1 74 ? 4.837 -7.398 24.089 1.00 85.00 74 GLU A C 1
ATOM 553 O O . GLU A 1 74 ? 4.243 -6.419 23.643 1.00 85.00 74 GLU A O 1
ATOM 558 N N . LEU A 1 75 ? 6.110 -7.666 23.767 1.00 87.38 75 LEU A N 1
ATOM 559 C CA . LEU A 1 75 ? 6.906 -6.843 22.854 1.00 87.38 75 LEU A CA 1
ATOM 560 C C . LEU A 1 75 ? 6.245 -6.723 21.472 1.00 87.38 75 LEU A C 1
ATOM 562 O O . LEU A 1 75 ? 6.154 -5.621 20.937 1.00 87.38 75 LEU A O 1
ATOM 566 N N . THR A 1 76 ? 5.763 -7.835 20.908 1.00 84.56 76 THR A N 1
ATOM 567 C CA . THR A 1 76 ? 5.099 -7.861 19.596 1.00 84.56 76 THR A CA 1
ATOM 568 C C . THR A 1 76 ? 3.825 -7.028 19.627 1.00 84.56 76 THR A C 1
ATOM 570 O O . THR A 1 76 ? 3.633 -6.175 18.766 1.00 84.56 76 THR A O 1
ATOM 573 N N . LYS A 1 77 ? 2.988 -7.202 20.656 1.00 82.00 77 LYS A N 1
ATOM 574 C CA . LYS A 1 77 ? 1.745 -6.431 20.810 1.00 82.00 77 LYS A CA 1
ATOM 575 C C . LYS A 1 77 ? 2.017 -4.935 20.957 1.00 82.00 77 LYS A C 1
ATOM 577 O O . LYS A 1 77 ? 1.481 -4.150 20.185 1.00 82.00 77 LYS A O 1
ATOM 582 N N . LYS A 1 78 ? 2.931 -4.552 21.853 1.00 85.81 78 LYS A N 1
ATOM 583 C CA . LYS A 1 78 ? 3.322 -3.152 22.078 1.00 85.81 78 LYS A CA 1
ATOM 584 C C . LYS A 1 78 ? 3.927 -2.505 20.830 1.00 85.81 78 LYS A C 1
ATOM 586 O O . LYS A 1 78 ? 3.682 -1.335 20.544 1.00 85.81 78 LYS A O 1
ATOM 591 N N . SER A 1 79 ? 4.725 -3.265 20.081 1.00 84.50 79 SER A N 1
ATOM 592 C CA . SER A 1 79 ? 5.293 -2.827 18.806 1.00 84.50 79 SER A CA 1
ATOM 593 C C . SER A 1 79 ? 4.200 -2.580 17.765 1.00 84.50 79 SER A C 1
ATOM 595 O O . SER A 1 79 ? 4.213 -1.542 17.106 1.00 84.50 79 SER A O 1
ATOM 597 N N . MET A 1 80 ? 3.224 -3.488 17.662 1.00 82.88 80 MET A N 1
ATOM 598 C CA . MET A 1 80 ? 2.108 -3.363 16.725 1.00 82.88 80 MET A CA 1
ATOM 599 C C . MET A 1 80 ? 1.132 -2.260 17.117 1.00 82.88 80 MET A C 1
ATOM 601 O O . MET A 1 80 ? 0.636 -1.576 16.238 1.00 82.88 80 MET A O 1
ATOM 605 N N . GLU A 1 81 ? 0.900 -2.006 18.400 1.00 82.62 81 GLU A N 1
ATOM 606 C CA . GLU A 1 81 ? 0.058 -0.891 18.852 1.00 82.62 81 GLU A CA 1
ATOM 607 C C . GLU A 1 81 ? 0.652 0.481 18.498 1.00 82.62 81 GLU A C 1
ATOM 609 O O . GLU A 1 81 ? -0.086 1.442 18.257 1.00 82.62 81 GLU A O 1
ATOM 614 N N . SER A 1 82 ? 1.981 0.569 18.408 1.00 86.06 82 SER A N 1
ATOM 615 C CA . SER A 1 82 ? 2.694 1.806 18.109 1.00 86.06 82 SER A CA 1
ATOM 616 C C . SER A 1 82 ? 2.433 2.314 16.689 1.00 86.06 82 SER A C 1
ATOM 618 O O . SER A 1 82 ? 2.588 1.602 15.699 1.00 86.06 82 SER A O 1
ATOM 620 N N . ALA A 1 83 ? 2.117 3.605 16.572 1.00 82.62 83 ALA A N 1
ATOM 621 C CA . ALA A 1 83 ? 2.011 4.289 15.282 1.00 82.62 83 ALA A CA 1
ATOM 622 C C . ALA A 1 83 ? 3.380 4.703 14.699 1.00 82.62 83 ALA A C 1
ATOM 624 O O . ALA A 1 83 ? 3.464 5.078 13.531 1.00 82.62 83 ALA A O 1
ATOM 625 N N . ILE A 1 84 ? 4.453 4.638 15.498 1.00 86.12 84 ILE A N 1
ATOM 626 C CA . ILE A 1 84 ? 5.772 5.197 15.161 1.00 86.12 84 ILE A CA 1
ATOM 627 C C . ILE A 1 84 ? 6.354 4.618 13.858 1.00 86.12 84 ILE A C 1
ATOM 629 O O . ILE A 1 84 ? 6.768 5.422 13.022 1.00 86.12 84 ILE A O 1
ATOM 633 N N . PRO A 1 85 ? 6.364 3.287 13.620 1.00 84.56 85 PRO A N 1
ATOM 634 C CA . PRO A 1 85 ? 6.946 2.733 12.393 1.00 84.56 85 PRO A CA 1
ATOM 635 C C . PRO A 1 85 ? 6.280 3.283 11.124 1.00 84.56 85 PRO A C 1
ATOM 637 O O . PRO A 1 85 ? 6.961 3.625 10.160 1.00 84.56 85 PRO A O 1
ATOM 640 N N . TYR A 1 86 ? 4.956 3.452 11.157 1.00 84.56 86 TYR A N 1
ATOM 641 C CA . TYR A 1 86 ? 4.159 3.966 10.041 1.00 84.56 86 TYR A CA 1
ATOM 642 C C . TYR A 1 86 ? 4.365 5.462 9.817 1.00 84.56 86 TYR A C 1
ATOM 644 O O . TYR A 1 86 ? 4.425 5.903 8.675 1.00 84.56 86 TYR A O 1
ATOM 652 N N . ILE A 1 87 ? 4.513 6.243 10.892 1.00 86.38 87 ILE A N 1
ATOM 653 C CA . ILE A 1 87 ? 4.827 7.673 10.787 1.00 86.38 87 ILE A CA 1
ATOM 654 C C . ILE A 1 87 ? 6.208 7.863 10.161 1.00 86.38 87 ILE A C 1
ATOM 656 O O . ILE A 1 87 ? 6.353 8.658 9.238 1.00 86.38 87 ILE A O 1
ATOM 660 N N . VAL A 1 88 ? 7.213 7.111 10.618 1.00 89.12 88 VAL A N 1
ATOM 661 C CA . VAL A 1 88 ? 8.577 7.194 10.076 1.00 89.12 88 VAL A CA 1
ATOM 662 C C . VAL A 1 88 ? 8.597 6.810 8.595 1.00 89.12 88 VAL A C 1
ATOM 664 O O . VAL A 1 88 ? 9.128 7.565 7.780 1.00 89.12 88 VAL A O 1
ATOM 667 N N . LEU A 1 89 ? 7.970 5.687 8.227 1.00 86.06 89 LEU A N 1
ATOM 668 C CA . LEU A 1 89 ? 7.872 5.249 6.831 1.00 86.06 89 LEU A CA 1
ATOM 669 C C . LEU A 1 89 ? 7.057 6.225 5.969 1.00 86.06 89 LEU A C 1
ATOM 671 O O . LEU A 1 89 ? 7.456 6.522 4.847 1.00 86.06 89 LEU A O 1
ATOM 675 N N . GLY A 1 90 ? 5.956 6.771 6.490 1.00 85.69 90 GLY A N 1
ATOM 676 C CA . GLY A 1 90 ? 5.113 7.737 5.786 1.00 85.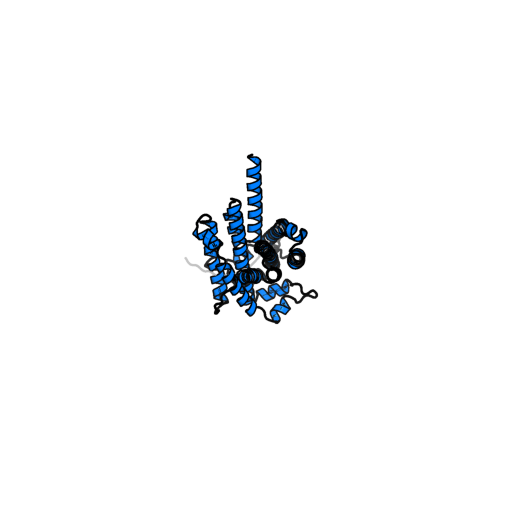69 90 GLY A CA 1
ATOM 677 C C . GLY A 1 90 ? 5.796 9.087 5.552 1.00 85.69 90 GLY A C 1
ATOM 678 O O . GLY A 1 90 ? 5.657 9.665 4.476 1.00 85.69 90 GLY A O 1
ATOM 679 N N . LEU A 1 91 ? 6.587 9.575 6.514 1.00 88.81 91 LEU A N 1
ATOM 680 C CA . LEU A 1 91 ? 7.397 10.788 6.350 1.00 88.81 91 LEU A CA 1
ATOM 681 C C . LEU A 1 91 ? 8.541 10.575 5.355 1.00 88.81 91 LEU A C 1
ATOM 683 O O . LEU A 1 91 ? 8.769 11.428 4.497 1.00 88.81 91 LEU A O 1
ATOM 687 N N . LEU A 1 92 ? 9.225 9.428 5.431 1.00 89.00 92 LEU A N 1
ATOM 688 C CA . LEU A 1 92 ? 10.243 9.050 4.450 1.00 89.00 92 LEU A CA 1
ATOM 689 C C . LEU A 1 92 ? 9.638 8.976 3.043 1.00 89.00 92 LEU A C 1
ATOM 691 O O . LEU A 1 92 ? 10.195 9.535 2.101 1.00 89.00 92 LEU A O 1
ATOM 695 N N . TYR A 1 93 ? 8.472 8.345 2.911 1.00 88.62 93 TYR A N 1
ATOM 696 C CA . TYR A 1 93 ? 7.726 8.294 1.661 1.00 88.62 93 TYR A CA 1
ATOM 697 C C . TYR A 1 93 ? 7.399 9.695 1.129 1.00 88.62 93 TYR A C 1
ATOM 699 O O . TYR A 1 93 ? 7.719 9.996 -0.017 1.00 88.62 93 TYR A O 1
ATOM 707 N N . ALA A 1 94 ? 6.824 10.572 1.957 1.00 86.38 94 ALA A N 1
ATOM 708 C CA . ALA A 1 94 ? 6.474 11.935 1.557 1.00 86.38 94 ALA A CA 1
ATOM 709 C C . ALA A 1 94 ? 7.698 12.729 1.070 1.00 86.38 94 ALA A C 1
ATOM 711 O O . ALA A 1 94 ? 7.621 13.441 0.068 1.00 86.38 94 ALA A O 1
ATOM 712 N N . TYR A 1 95 ? 8.841 12.561 1.738 1.00 87.94 95 TYR A N 1
ATOM 713 C CA . TYR A 1 95 ? 10.104 13.163 1.324 1.00 87.94 95 TYR A CA 1
ATOM 714 C C . TYR A 1 95 ? 10.575 12.646 -0.044 1.00 87.94 95 TYR A C 1
ATOM 716 O O . TYR A 1 95 ? 10.953 13.435 -0.908 1.00 87.94 95 TYR A O 1
ATOM 724 N N . LEU A 1 96 ? 10.505 11.334 -0.285 1.00 86.44 96 LEU A N 1
ATOM 725 C CA . LEU A 1 96 ? 10.885 10.749 -1.574 1.00 86.44 96 LEU A CA 1
ATOM 726 C C . LEU A 1 96 ? 9.925 11.150 -2.695 1.00 86.44 96 LEU A C 1
ATOM 728 O O . LEU A 1 96 ? 10.376 11.442 -3.801 1.00 86.44 96 LEU A O 1
ATOM 732 N N . VAL A 1 97 ? 8.621 11.222 -2.413 1.00 85.69 97 VAL A N 1
ATOM 733 C CA . VAL A 1 97 ? 7.626 11.738 -3.361 1.00 85.69 97 VAL A CA 1
ATOM 734 C C . VAL A 1 97 ? 7.969 13.169 -3.743 1.00 85.69 97 VAL A C 1
ATOM 736 O O . VAL A 1 97 ? 8.079 13.445 -4.934 1.00 85.69 97 VAL A O 1
ATOM 739 N N . TYR A 1 98 ? 8.229 14.037 -2.762 1.00 86.25 98 TYR A N 1
ATOM 740 C CA . TYR A 1 98 ? 8.636 15.424 -2.992 1.00 86.25 98 TYR A CA 1
ATOM 741 C C . TYR A 1 98 ? 9.866 15.536 -3.905 1.00 86.25 98 TYR A C 1
ATOM 743 O O . TYR A 1 98 ? 9.884 16.369 -4.806 1.00 86.25 98 TYR A O 1
ATOM 751 N N . LEU A 1 99 ? 10.867 14.668 -3.726 1.00 84.69 99 LEU A N 1
ATOM 752 C CA . LEU A 1 99 ? 12.047 14.637 -4.595 1.00 84.69 99 LEU A CA 1
ATOM 753 C C . LEU A 1 99 ? 11.766 14.051 -5.990 1.00 84.69 99 LEU A C 1
ATOM 755 O O . LEU A 1 99 ? 12.412 14.441 -6.959 1.00 84.69 99 LEU A O 1
ATOM 759 N N . SER A 1 100 ? 10.834 13.102 -6.099 1.00 84.12 100 SER A N 1
ATOM 760 C CA . SER A 1 100 ? 10.510 12.405 -7.355 1.00 84.12 100 SER A CA 1
ATOM 761 C C . SER A 1 100 ? 9.528 13.165 -8.258 1.00 84.12 100 SER A C 1
ATOM 763 O O . SER A 1 100 ? 9.529 12.992 -9.482 1.00 84.12 100 SER A O 1
ATOM 765 N N . TRP A 1 101 ? 8.671 14.002 -7.669 1.00 79.44 101 TRP A N 1
ATOM 766 C CA . TRP A 1 101 ? 7.607 14.712 -8.368 1.00 79.44 101 TRP A CA 1
ATOM 767 C C . TRP A 1 101 ? 8.146 15.945 -9.086 1.00 79.44 101 TRP A C 1
ATOM 769 O O . TRP A 1 101 ? 8.165 17.058 -8.567 1.00 79.44 101 TRP A O 1
ATOM 779 N N . THR A 1 102 ? 8.554 15.726 -10.332 1.00 80.38 102 THR A N 1
ATOM 780 C CA . THR A 1 102 ? 8.897 16.793 -11.272 1.00 80.38 102 THR A CA 1
ATOM 781 C C . THR A 1 102 ? 7.742 17.038 -12.252 1.00 80.38 102 THR A C 1
ATOM 783 O O . THR A 1 102 ? 6.930 16.133 -12.484 1.00 80.38 102 THR A O 1
ATOM 786 N N . PRO A 1 103 ? 7.649 18.232 -12.871 1.00 77.62 103 PRO A N 1
ATOM 787 C CA . PRO A 1 103 ? 6.634 18.514 -13.890 1.00 77.62 103 PRO A CA 1
ATOM 788 C C . PRO A 1 103 ? 6.641 17.505 -15.046 1.00 77.62 103 PRO A C 1
ATOM 790 O O . PRO A 1 103 ? 5.589 17.200 -15.610 1.00 77.62 103 PRO A O 1
ATOM 793 N N . ASP A 1 104 ? 7.811 16.955 -15.370 1.00 77.69 104 ASP A N 1
ATOM 794 C CA . ASP A 1 104 ? 7.967 15.935 -16.403 1.00 77.69 104 ASP A CA 1
ATOM 795 C C . ASP A 1 104 ? 7.353 14.596 -15.973 1.00 77.69 104 ASP A C 1
ATOM 797 O O . ASP A 1 104 ? 6.637 13.974 -16.755 1.00 77.69 104 ASP A O 1
ATOM 801 N N . THR A 1 105 ? 7.533 14.186 -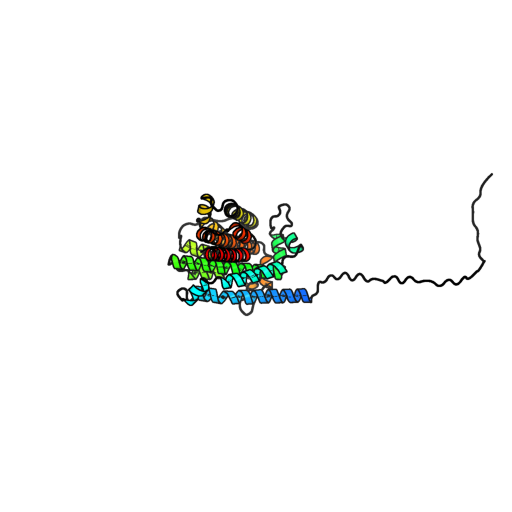14.713 1.00 76.81 105 THR A N 1
ATOM 802 C CA . THR A 1 105 ? 6.917 12.968 -14.159 1.00 76.81 105 THR A CA 1
ATOM 803 C C . THR A 1 105 ? 5.385 13.037 -14.200 1.00 76.81 105 THR A C 1
ATOM 805 O O . THR A 1 105 ? 4.723 12.088 -14.615 1.00 76.81 105 THR A O 1
ATOM 808 N N . ILE A 1 106 ? 4.811 14.185 -13.829 1.00 77.44 106 ILE A N 1
ATOM 809 C CA . ILE A 1 106 ? 3.353 14.402 -13.821 1.00 77.44 106 ILE A CA 1
ATOM 810 C C . ILE A 1 106 ? 2.786 14.340 -15.245 1.00 77.44 106 ILE A C 1
ATOM 812 O O . ILE A 1 106 ? 1.738 13.737 -15.478 1.00 77.44 106 ILE A O 1
ATOM 816 N N . ARG A 1 107 ? 3.504 14.916 -16.216 1.00 77.31 107 ARG A N 1
ATOM 817 C CA . ARG A 1 107 ? 3.141 14.857 -17.639 1.00 77.31 107 ARG A CA 1
ATOM 818 C C . ARG A 1 107 ? 3.183 13.442 -18.205 1.00 77.31 107 ARG A C 1
ATOM 820 O O . ARG A 1 107 ? 2.358 13.117 -19.050 1.00 77.31 107 ARG A O 1
ATOM 827 N N . LEU A 1 108 ? 4.121 12.613 -17.749 1.00 76.19 108 LEU A N 1
ATOM 828 C CA . LEU A 1 108 ? 4.192 11.204 -18.137 1.00 76.19 108 LEU A CA 1
ATOM 829 C C . LEU A 1 108 ? 3.022 10.393 -17.571 1.00 76.19 108 LEU A C 1
ATOM 831 O O . LEU A 1 108 ? 2.507 9.524 -18.266 1.00 76.19 108 LEU A O 1
ATOM 835 N N . LEU A 1 109 ? 2.588 10.689 -16.343 1.00 72.62 109 LEU A N 1
ATOM 836 C CA . LEU A 1 109 ? 1.483 9.987 -15.689 1.00 72.62 109 LEU A CA 1
ATOM 837 C C . LEU A 1 109 ? 0.110 10.361 -16.277 1.00 72.62 109 LEU A C 1
ATOM 839 O O . LEU A 1 109 ? -0.739 9.491 -16.438 1.00 72.62 109 LEU A O 1
ATOM 843 N N . LEU A 1 110 ? -0.111 11.641 -16.595 1.00 73.38 110 LEU A N 1
ATOM 844 C CA . LEU A 1 110 ? -1.418 12.199 -16.982 1.00 73.38 110 LEU A CA 1
ATOM 845 C C . LEU A 1 110 ? -1.482 12.641 -18.452 1.00 73.38 110 LEU A C 1
ATOM 847 O O . LEU A 1 110 ? -2.315 13.465 -18.820 1.00 73.38 110 LEU A O 1
ATOM 851 N N . GLY A 1 111 ? -0.602 12.113 -19.304 1.00 60.69 111 GLY A N 1
ATOM 852 C CA . GLY A 1 111 ? -0.504 12.502 -20.715 1.00 60.69 111 GLY A CA 1
ATOM 853 C C . GLY A 1 111 ? -1.697 12.103 -21.596 1.00 60.69 111 GLY A C 1
ATOM 854 O O . GLY A 1 111 ? -1.711 12.448 -22.776 1.00 60.69 111 GLY A O 1
ATOM 855 N N . SER A 1 112 ? -2.684 11.383 -21.051 1.00 62.69 112 SER A N 1
ATOM 856 C CA . SER A 1 112 ? -3.836 10.865 -21.791 1.00 62.69 112 SER A CA 1
ATOM 857 C C . SER A 1 112 ? -4.940 11.908 -21.984 1.00 62.69 112 SER A C 1
ATOM 859 O O . SER A 1 112 ? -5.150 12.800 -21.160 1.00 62.69 112 SER A O 1
ATOM 861 N N . GLN A 1 113 ? -5.723 11.749 -23.057 1.00 53.62 113 GLN A N 1
ATOM 862 C CA . GLN A 1 113 ? -6.879 12.605 -23.369 1.00 53.62 113 GLN A CA 1
ATOM 863 C C . GLN A 1 113 ? -7.934 12.633 -22.242 1.00 53.62 113 GLN A C 1
ATOM 865 O O . GLN A 1 113 ? -8.706 13.586 -22.147 1.00 53.62 113 GLN A O 1
ATOM 870 N N . TYR A 1 114 ? -7.950 11.614 -21.375 1.00 56.38 114 TYR A N 1
ATOM 871 C CA . TYR A 1 114 ? -8.939 11.429 -20.310 1.00 56.38 114 TYR A CA 1
ATOM 872 C C . TYR A 1 114 ? -8.414 11.746 -18.900 1.00 56.38 114 TYR A C 1
ATOM 874 O O . TYR A 1 114 ? -9.136 11.493 -17.939 1.00 56.38 114 TYR A O 1
ATOM 882 N N . TRP A 1 115 ? -7.191 12.282 -18.748 1.00 63.12 115 TRP A N 1
ATOM 883 C CA . TRP A 1 115 ? -6.571 12.527 -17.429 1.00 63.12 115 TRP A CA 1
ATOM 884 C C . TRP A 1 115 ? -6.532 11.275 -16.529 1.00 63.12 115 TRP A C 1
ATOM 886 O O . TRP A 1 115 ? -6.564 11.361 -15.301 1.00 63.12 115 TRP A O 1
ATOM 896 N N . LEU A 1 116 ? -6.456 10.093 -17.146 1.00 67.25 116 LEU A N 1
ATOM 897 C CA . LEU A 1 116 ? -6.301 8.817 -16.454 1.00 67.25 116 LEU A CA 1
ATOM 898 C C . LEU A 1 116 ? -4.855 8.322 -16.570 1.00 67.25 116 LEU A C 1
ATOM 900 O O . LEU A 1 116 ? -4.244 8.521 -17.628 1.00 67.25 116 LEU A O 1
ATOM 904 N N . PRO A 1 117 ? -4.321 7.654 -15.528 1.00 66.88 117 PRO A N 1
ATOM 905 C CA . PRO A 1 117 ? -3.014 7.018 -15.597 1.00 66.88 117 PRO A CA 1
ATOM 906 C C . PRO A 1 117 ? -2.978 5.985 -16.727 1.00 66.88 117 PRO A C 1
ATOM 908 O O . PRO A 1 117 ? -3.832 5.103 -16.777 1.00 66.88 117 PRO A O 1
ATOM 911 N N . GLU A 1 118 ? -1.997 6.076 -17.624 1.00 73.00 118 GLU A N 1
ATOM 912 C CA . GLU A 1 118 ? -1.754 5.064 -18.660 1.00 73.00 118 GLU A CA 1
ATOM 913 C C . GLU A 1 118 ? -0.613 4.130 -18.257 1.00 73.00 118 GLU A C 1
ATOM 915 O O . GLU A 1 118 ? 0.399 4.562 -17.703 1.00 73.00 118 GLU A O 1
ATOM 920 N N . LEU A 1 119 ? -0.745 2.843 -18.596 1.00 73.38 119 LEU A N 1
ATOM 921 C CA . LEU A 1 119 ? 0.248 1.818 -18.266 1.00 73.38 119 LEU A CA 1
ATOM 922 C C . LEU A 1 119 ? 1.647 2.163 -18.811 1.00 73.38 119 LEU A C 1
ATOM 924 O O . LEU A 1 119 ? 2.643 2.004 -18.110 1.00 73.38 119 LEU A O 1
ATOM 928 N N . SER A 1 120 ? 1.719 2.694 -20.034 1.00 74.00 120 SER A N 1
ATOM 929 C CA . SER A 1 120 ? 2.966 3.114 -20.689 1.00 74.00 120 SER A CA 1
ATOM 930 C C . SER A 1 120 ? 3.636 4.300 -19.978 1.00 74.00 120 SER A C 1
ATOM 932 O O . SER A 1 120 ? 4.854 4.307 -19.781 1.00 74.00 120 SER A O 1
ATOM 934 N N . GLY A 1 121 ? 2.844 5.285 -19.547 1.00 75.75 121 GLY A N 1
ATOM 935 C CA . GLY A 1 121 ? 3.300 6.440 -18.774 1.00 75.75 121 GLY A CA 1
ATOM 936 C C . GLY A 1 121 ? 3.831 6.041 -17.400 1.00 75.75 121 GLY A C 1
ATOM 937 O O . GLY A 1 121 ? 4.909 6.480 -16.992 1.00 75.75 121 GLY A O 1
ATOM 938 N N . ILE A 1 122 ? 3.125 5.128 -16.729 1.00 78.50 122 ILE A N 1
ATOM 939 C CA . ILE A 1 122 ? 3.528 4.554 -15.443 1.00 78.50 122 ILE A CA 1
ATOM 940 C C . ILE A 1 122 ? 4.833 3.753 -15.580 1.00 78.50 122 ILE A C 1
ATOM 942 O O . ILE A 1 122 ? 5.751 3.947 -14.783 1.00 78.50 122 ILE A O 1
ATOM 946 N N . ALA A 1 123 ? 4.964 2.901 -16.602 1.00 78.38 123 ALA A N 1
ATOM 947 C CA . ALA A 1 123 ? 6.193 2.141 -16.853 1.00 78.38 123 ALA A CA 1
ATOM 948 C C . ALA A 1 123 ? 7.409 3.070 -17.023 1.00 78.38 123 ALA A C 1
ATOM 950 O O . ALA A 1 123 ? 8.482 2.854 -16.452 1.00 78.38 123 ALA A O 1
ATOM 951 N N . LYS A 1 124 ? 7.220 4.165 -17.768 1.00 79.19 124 LYS A N 1
ATOM 952 C CA . LYS A 1 124 ? 8.258 5.173 -17.994 1.00 79.19 124 LYS A CA 1
ATOM 953 C C . LYS A 1 124 ? 8.593 5.962 -16.726 1.00 79.19 124 LYS A C 1
ATOM 955 O O . LYS A 1 124 ? 9.756 6.288 -16.504 1.00 79.19 124 LYS A O 1
ATOM 960 N N . MET A 1 125 ? 7.606 6.223 -15.873 1.00 81.38 125 MET A N 1
ATOM 961 C CA . MET A 1 125 ? 7.810 6.822 -14.554 1.00 81.38 125 MET A CA 1
ATOM 962 C C . MET A 1 125 ? 8.641 5.906 -13.635 1.00 81.38 125 MET A C 1
ATOM 964 O O . MET A 1 125 ? 9.590 6.373 -13.007 1.00 81.38 125 MET A O 1
ATOM 968 N N . PHE A 1 126 ? 8.358 4.600 -13.617 1.00 81.81 126 PHE A N 1
ATOM 969 C CA . PHE A 1 126 ? 9.105 3.610 -12.826 1.00 81.81 126 PHE A CA 1
ATOM 970 C C . PHE A 1 126 ? 10.519 3.312 -13.329 1.00 81.81 126 PHE A C 1
ATOM 972 O O . PHE A 1 126 ? 11.309 2.707 -12.608 1.00 81.81 126 PHE A O 1
ATOM 979 N N . SER A 1 127 ? 10.874 3.782 -14.524 1.00 79.56 127 SER A N 1
ATOM 980 C CA . SER A 1 127 ? 12.260 3.747 -14.999 1.00 79.56 127 SER A CA 1
ATOM 981 C C . SER A 1 127 ? 13.161 4.742 -14.249 1.00 79.56 127 SER A C 1
ATOM 983 O O . SER A 1 127 ? 14.382 4.628 -14.308 1.00 79.56 127 SER A O 1
ATOM 985 N N . ASN A 1 128 ? 12.585 5.724 -13.541 1.00 82.88 128 ASN A N 1
ATOM 986 C CA . ASN A 1 128 ? 13.331 6.637 -12.681 1.00 82.88 128 ASN A CA 1
ATOM 987 C C . ASN A 1 128 ? 13.526 6.023 -11.286 1.00 82.88 128 ASN A C 1
ATOM 989 O O . ASN A 1 128 ? 12.564 5.772 -10.561 1.00 82.88 128 ASN A O 1
ATOM 993 N N . GLU A 1 129 ? 14.783 5.866 -10.882 1.00 84.19 129 GLU A N 1
ATOM 994 C CA . GLU A 1 129 ? 15.188 5.240 -9.620 1.00 84.19 129 GLU A CA 1
ATOM 995 C C . GLU A 1 129 ? 14.581 5.893 -8.372 1.00 84.19 129 GLU A C 1
ATOM 997 O O . GLU A 1 129 ? 14.184 5.187 -7.449 1.00 84.19 129 GLU A O 1
ATOM 1002 N N . MET A 1 130 ? 14.444 7.224 -8.344 1.00 84.94 130 MET A N 1
ATOM 1003 C CA . MET A 1 130 ? 13.841 7.932 -7.206 1.00 84.94 130 MET A CA 1
ATOM 1004 C C . MET A 1 130 ? 12.339 7.673 -7.101 1.00 84.94 130 MET A C 1
ATOM 1006 O O . MET A 1 130 ? 11.808 7.569 -5.997 1.00 84.94 130 MET A O 1
ATOM 1010 N N . THR A 1 131 ? 11.655 7.546 -8.241 1.00 84.69 131 THR A N 1
ATOM 1011 C CA . THR A 1 131 ? 10.216 7.235 -8.262 1.00 84.69 131 THR A CA 1
ATOM 1012 C C . THR A 1 131 ? 9.965 5.766 -7.940 1.00 84.69 131 THR A C 1
ATOM 1014 O O . THR A 1 131 ? 8.995 5.418 -7.272 1.00 84.69 131 THR A O 1
ATOM 1017 N N . LEU A 1 132 ? 10.877 4.889 -8.357 1.00 85.00 132 LEU A N 1
ATOM 1018 C CA . LEU A 1 132 ? 10.830 3.485 -7.985 1.00 85.00 132 LEU A CA 1
ATOM 1019 C C . LEU A 1 132 ? 11.111 3.287 -6.489 1.00 85.00 132 LEU A C 1
ATOM 1021 O O . LEU A 1 132 ? 10.395 2.540 -5.828 1.00 85.00 132 LEU A O 1
ATOM 1025 N N . ALA A 1 133 ? 12.092 3.999 -5.928 1.00 85.12 133 ALA A N 1
ATOM 1026 C CA . ALA A 1 133 ? 12.374 3.971 -4.496 1.00 85.12 133 ALA A CA 1
ATOM 1027 C C . ALA A 1 133 ? 11.211 4.530 -3.662 1.00 85.12 133 ALA A C 1
ATOM 1029 O O . ALA A 1 133 ? 10.877 3.950 -2.628 1.00 85.12 133 ALA A O 1
ATOM 1030 N N . SER A 1 134 ? 10.558 5.614 -4.105 1.00 88.06 134 SER A N 1
ATOM 1031 C CA . SER A 1 134 ? 9.375 6.142 -3.414 1.00 88.06 134 SER A CA 1
ATOM 1032 C C . SER A 1 134 ? 8.226 5.131 -3.421 1.00 88.06 134 SER A C 1
ATOM 1034 O O . SER A 1 134 ? 7.634 4.881 -2.373 1.00 88.06 134 SER A O 1
ATOM 1036 N N . ALA A 1 135 ? 7.963 4.467 -4.547 1.00 85.88 135 ALA A N 1
ATOM 1037 C CA . ALA A 1 135 ? 6.948 3.420 -4.618 1.00 85.88 135 ALA A CA 1
ATOM 1038 C C . ALA A 1 135 ? 7.311 2.147 -3.843 1.00 85.88 135 ALA A C 1
ATOM 1040 O O . ALA A 1 135 ? 6.425 1.491 -3.304 1.00 85.88 135 ALA A O 1
ATOM 1041 N N . TRP A 1 136 ? 8.596 1.812 -3.724 1.00 86.88 136 TRP A N 1
ATOM 1042 C CA . TRP A 1 136 ? 9.024 0.708 -2.868 1.00 86.88 136 TRP A CA 1
ATOM 1043 C C . TRP A 1 136 ? 8.736 1.004 -1.394 1.00 86.88 136 TRP A C 1
ATOM 1045 O O . TRP A 1 136 ? 8.142 0.182 -0.702 1.00 86.88 136 TRP A O 1
ATOM 1055 N N . ILE A 1 137 ? 9.083 2.205 -0.912 1.00 88.56 137 ILE A N 1
ATOM 1056 C CA . ILE A 1 137 ? 8.74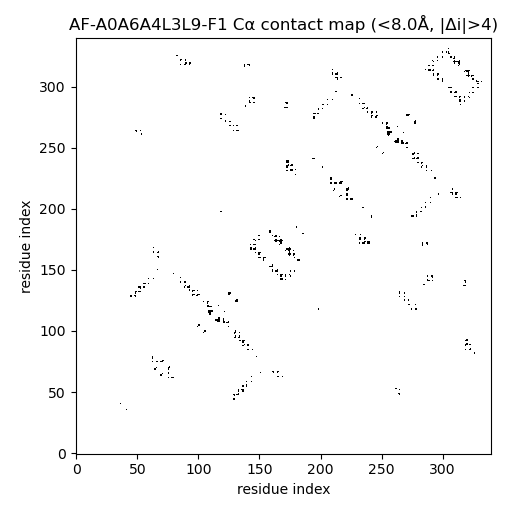7 2.626 0.458 1.00 88.56 137 ILE A CA 1
ATOM 1057 C C . ILE A 1 137 ? 7.232 2.713 0.657 1.00 88.56 137 ILE A C 1
ATOM 1059 O O . ILE A 1 137 ? 6.754 2.346 1.728 1.00 88.56 137 ILE A O 1
ATOM 1063 N N . HIS A 1 138 ? 6.479 3.144 -0.361 1.00 88.12 138 HIS A N 1
ATOM 1064 C CA . HIS A 1 138 ? 5.020 3.081 -0.341 1.00 88.12 138 HIS A CA 1
ATOM 1065 C C . HIS A 1 138 ? 4.552 1.654 -0.051 1.00 88.12 138 HIS A C 1
ATOM 1067 O O . HIS A 1 138 ? 3.869 1.431 0.942 1.00 88.12 138 HIS A O 1
ATOM 1073 N N . LEU A 1 139 ? 4.979 0.690 -0.869 1.00 85.75 139 LEU A N 1
ATOM 1074 C CA . LEU A 1 139 ? 4.581 -0.709 -0.743 1.00 85.75 139 LEU A CA 1
ATOM 1075 C C . LEU A 1 139 ? 4.955 -1.272 0.633 1.00 85.75 139 LEU A C 1
ATOM 1077 O O . LEU A 1 139 ? 4.094 -1.792 1.331 1.00 85.75 139 LEU A O 1
ATOM 1081 N N . LEU A 1 140 ? 6.192 -1.063 1.097 1.00 85.75 140 LEU A N 1
ATOM 1082 C CA . LEU A 1 140 ? 6.622 -1.511 2.427 1.00 85.75 140 LEU A CA 1
ATOM 1083 C C . LEU A 1 140 ? 5.774 -0.921 3.565 1.00 85.75 140 LEU A C 1
ATOM 1085 O O . LEU A 1 140 ? 5.461 -1.621 4.530 1.00 85.75 140 LEU A O 1
ATOM 1089 N N . ALA A 1 141 ? 5.422 0.364 3.475 1.00 85.94 141 ALA A N 1
ATOM 1090 C CA . ALA A 1 141 ? 4.639 1.050 4.495 1.00 85.94 141 ALA A CA 1
ATOM 1091 C C . ALA A 1 141 ? 3.203 0.523 4.562 1.00 85.94 141 ALA A C 1
ATOM 1093 O O . ALA A 1 141 ? 2.695 0.258 5.657 1.00 85.94 141 ALA A O 1
ATOM 1094 N N . VAL A 1 142 ? 2.556 0.366 3.405 1.00 84.62 142 VAL A N 1
ATOM 1095 C CA . VAL A 1 142 ? 1.166 -0.088 3.347 1.00 84.62 142 VAL A CA 1
ATOM 1096 C C . VAL A 1 142 ? 1.063 -1.591 3.636 1.00 84.62 142 VAL A C 1
ATOM 1098 O O . VAL A 1 142 ? 0.177 -1.996 4.388 1.00 84.62 142 VAL A O 1
ATOM 1101 N N . ASP A 1 143 ? 2.002 -2.411 3.163 1.00 87.31 143 ASP A N 1
ATOM 1102 C CA . ASP A 1 143 ? 2.035 -3.852 3.445 1.00 87.31 143 ASP A CA 1
ATOM 1103 C C . ASP A 1 143 ? 2.203 -4.125 4.935 1.00 87.31 143 ASP A C 1
ATOM 1105 O O . ASP A 1 143 ? 1.458 -4.921 5.510 1.00 87.31 143 ASP A O 1
ATOM 1109 N N . LEU A 1 144 ? 3.126 -3.415 5.596 1.00 85.06 144 LEU A N 1
ATOM 1110 C CA . LEU A 1 144 ? 3.300 -3.525 7.043 1.00 85.06 144 LEU A CA 1
ATOM 1111 C C . LEU A 1 144 ? 2.035 -3.084 7.791 1.00 85.06 144 LEU A C 1
ATOM 1113 O O . LEU A 1 144 ? 1.651 -3.715 8.778 1.00 85.06 144 LEU A O 1
ATOM 1117 N N . PHE A 1 145 ? 1.364 -2.026 7.321 1.00 84.56 145 PHE A N 1
ATOM 1118 C CA . PHE A 1 145 ? 0.111 -1.561 7.917 1.00 84.56 145 PHE A CA 1
ATOM 1119 C C . PHE A 1 145 ? -0.991 -2.613 7.780 1.00 84.56 145 PHE A C 1
ATOM 1121 O O . PHE A 1 145 ? -1.637 -2.963 8.766 1.00 84.56 145 PHE A O 1
ATOM 1128 N N . ALA A 1 146 ? -1.176 -3.177 6.590 1.00 78.12 146 ALA A N 1
ATOM 1129 C CA . ALA A 1 146 ? -2.149 -4.232 6.354 1.00 78.12 146 ALA A CA 1
ATOM 1130 C C . ALA A 1 146 ? -1.827 -5.510 7.146 1.00 78.12 146 ALA A C 1
ATOM 1132 O O . ALA A 1 146 ? -2.729 -6.100 7.741 1.00 78.12 146 ALA A O 1
ATOM 1133 N N . ALA A 1 147 ? -0.552 -5.904 7.233 1.00 81.69 147 ALA A N 1
ATOM 1134 C CA . ALA A 1 147 ? -0.103 -7.035 8.042 1.00 81.69 147 ALA A CA 1
ATOM 1135 C C . ALA A 1 147 ? -0.426 -6.842 9.529 1.00 81.69 147 ALA A C 1
ATOM 1137 O O . ALA A 1 147 ? -0.938 -7.765 10.164 1.00 81.69 147 ALA A O 1
ATOM 1138 N N . ARG A 1 148 ? -0.218 -5.634 10.071 1.00 82.19 148 ARG A N 1
ATOM 1139 C CA . ARG A 1 148 ? -0.644 -5.279 11.432 1.00 82.19 148 ARG A CA 1
ATOM 1140 C C . ARG A 1 148 ? -2.151 -5.450 11.615 1.00 82.19 148 ARG A C 1
ATOM 1142 O O . ARG A 1 148 ? -2.577 -5.970 12.643 1.00 82.19 148 ARG A O 1
ATOM 1149 N N . GLN A 1 149 ? -2.960 -5.007 10.655 1.00 80.94 149 GLN A N 1
ATOM 1150 C CA . GLN A 1 149 ? -4.419 -5.104 10.766 1.00 80.94 149 GLN A CA 1
ATOM 1151 C C . GLN A 1 149 ? -4.898 -6.558 10.704 1.00 80.94 149 GLN A C 1
ATOM 1153 O O . GLN A 1 149 ? -5.718 -6.972 11.518 1.00 80.94 149 GLN A O 1
ATOM 1158 N N . VAL A 1 150 ? -4.320 -7.364 9.809 1.00 76.44 150 VAL A N 1
ATOM 1159 C CA . VAL A 1 150 ? -4.541 -8.819 9.761 1.00 76.44 150 VAL A CA 1
ATOM 1160 C C . VAL A 1 150 ? -4.122 -9.483 11.076 1.00 76.44 150 VAL A C 1
ATOM 1162 O O . VAL A 1 150 ? -4.825 -10.352 11.590 1.00 76.44 150 VAL A O 1
ATOM 1165 N N . PHE A 1 151 ? -2.995 -9.061 11.651 1.00 77.62 151 PHE A N 1
ATOM 1166 C CA . PHE A 1 151 ? -2.509 -9.559 12.933 1.00 77.62 151 PHE A CA 1
ATOM 1167 C C . PHE A 1 151 ? -3.474 -9.239 14.085 1.00 77.62 151 PHE A C 1
ATOM 1169 O O . PHE A 1 151 ? -3.809 -10.143 14.851 1.00 77.62 151 PHE A O 1
ATOM 1176 N N . HIS A 1 152 ? -3.957 -7.996 14.193 1.00 75.25 152 HIS A N 1
ATOM 1177 C CA . HIS A 1 152 ? -4.934 -7.612 15.216 1.00 75.25 152 HIS A CA 1
ATOM 1178 C C . HIS A 1 152 ? -6.270 -8.350 15.043 1.00 75.25 152 HIS A C 1
ATOM 1180 O O . HIS A 1 152 ? -6.743 -8.945 16.012 1.00 75.25 152 HIS A O 1
ATOM 1186 N N . ASP A 1 153 ? -6.822 -8.411 13.824 1.00 68.12 153 ASP A N 1
ATOM 1187 C CA . ASP A 1 153 ? -8.074 -9.140 13.555 1.00 68.12 153 ASP A CA 1
ATOM 1188 C C . ASP A 1 153 ? -7.943 -10.633 13.886 1.00 68.12 153 ASP A C 1
ATOM 1190 O O . ASP A 1 153 ? -8.861 -11.246 14.429 1.00 68.12 153 ASP A O 1
ATOM 1194 N N . GLY A 1 154 ? -6.792 -11.249 13.610 1.00 60.97 154 GLY A N 1
ATOM 1195 C CA . GLY A 1 154 ? -6.579 -12.652 13.948 1.00 60.97 154 GLY A CA 1
ATOM 1196 C C . GLY A 1 154 ? -6.338 -12.930 15.432 1.00 60.97 154 GLY A C 1
ATOM 1197 O O . GLY A 1 154 ? -6.725 -13.996 15.914 1.00 60.97 154 GLY A O 1
ATOM 1198 N N . LEU A 1 155 ? -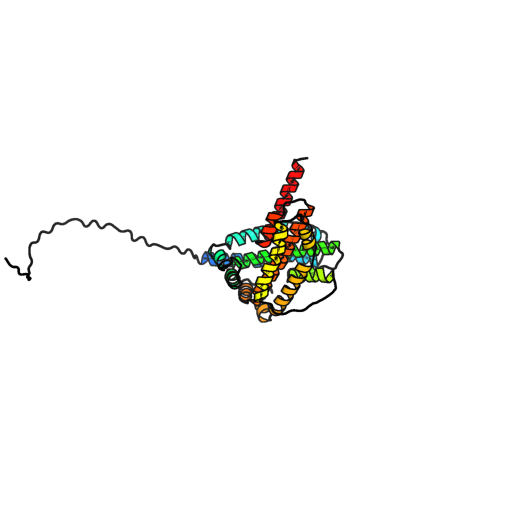5.767 -11.981 16.184 1.00 69.69 155 LEU A N 1
ATOM 1199 C CA . LEU A 1 155 ? -5.713 -12.071 17.647 1.00 69.69 155 LEU A CA 1
ATOM 1200 C C . LEU A 1 155 ? -7.115 -12.008 18.264 1.00 69.69 155 LEU A C 1
ATOM 1202 O O . LEU A 1 155 ? -7.409 -12.779 19.178 1.00 69.69 155 LEU A O 1
ATOM 1206 N N . GLU A 1 156 ? -7.970 -11.119 17.757 1.00 66.31 156 GLU A N 1
ATOM 1207 C CA . GLU A 1 156 ? -9.347 -10.949 18.225 1.00 66.31 156 GLU A CA 1
ATOM 1208 C C . GLU A 1 156 ? -10.226 -12.157 17.864 1.00 66.31 156 GLU A C 1
ATOM 1210 O O . GLU A 1 156 ? -10.935 -12.700 18.712 1.00 66.31 156 GLU A O 1
ATOM 1215 N N . SER A 1 157 ? -10.105 -12.657 16.632 1.00 59.88 157 SER A N 1
ATOM 1216 C CA . SER A 1 157 ? -10.868 -13.810 16.133 1.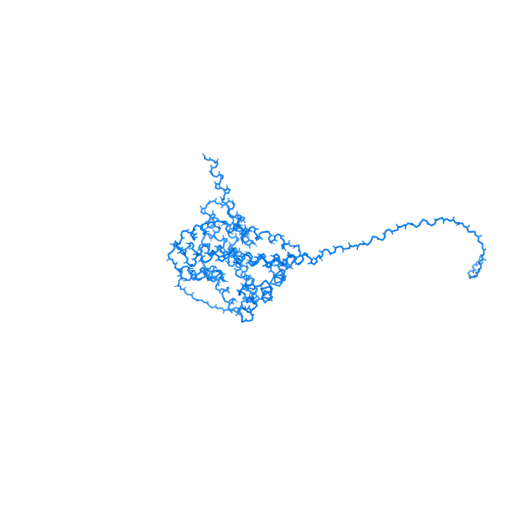00 59.88 157 SER A CA 1
ATOM 1217 C C . SER A 1 157 ? -10.278 -15.185 16.490 1.00 59.88 157 SER A C 1
ATOM 1219 O O . SER A 1 157 ? -10.878 -16.209 16.162 1.00 59.88 157 SER A O 1
ATOM 1221 N N . LYS A 1 158 ? -9.135 -15.236 17.195 1.00 63.72 158 LYS A N 1
ATOM 1222 C CA . LYS A 1 158 ? -8.393 -16.462 17.576 1.00 63.72 158 LYS A CA 1
ATOM 1223 C C . LYS A 1 158 ? -8.003 -17.367 16.392 1.00 63.72 158 LYS A C 1
ATOM 1225 O O . LYS A 1 158 ? -7.860 -18.577 16.564 1.00 63.72 158 LYS A O 1
ATOM 1230 N N . THR A 1 159 ? -7.812 -16.804 15.203 1.00 60.41 159 THR A N 1
ATOM 1231 C CA . THR A 1 159 ? -7.381 -17.542 14.003 1.00 60.41 159 THR A CA 1
ATOM 1232 C C . THR A 1 159 ? -5.856 -17.546 13.868 1.00 60.41 159 THR A C 1
ATOM 1234 O O . THR A 1 159 ? -5.205 -16.555 14.193 1.00 60.41 159 THR A O 1
ATOM 1237 N N . GLU A 1 160 ? -5.269 -18.623 13.340 1.00 69.88 160 GLU A N 1
ATOM 1238 C CA . GLU A 1 160 ? -3.827 -18.687 13.050 1.00 69.88 160 GLU A CA 1
ATOM 1239 C C . GLU A 1 160 ? -3.434 -17.690 11.943 1.00 69.88 160 GLU A C 1
ATOM 1241 O O . GLU A 1 160 ? -3.791 -17.856 10.779 1.00 69.88 160 GLU A O 1
ATOM 1246 N N . THR A 1 161 ? -2.668 -16.652 12.294 1.00 67.69 161 THR A N 1
ATOM 1247 C CA . THR A 1 161 ? -2.279 -15.558 11.379 1.00 67.69 161 THR A CA 1
ATOM 1248 C C . THR A 1 161 ? -0.906 -15.716 10.747 1.00 67.69 161 THR A C 1
ATOM 1250 O O . THR A 1 161 ? -0.552 -14.932 9.869 1.00 67.69 161 THR A O 1
ATOM 1253 N N . ARG A 1 162 ? -0.116 -16.715 11.156 1.00 70.56 162 ARG A N 1
ATOM 1254 C CA . ARG A 1 162 ? 1.300 -16.841 10.761 1.00 70.56 162 ARG A CA 1
ATOM 1255 C C . ARG A 1 162 ? 1.456 -16.914 9.243 1.00 70.56 162 ARG A C 1
ATOM 1257 O O . ARG A 1 162 ? 2.236 -16.162 8.673 1.00 70.56 162 ARG A O 1
ATOM 1264 N N . HIS A 1 163 ? 0.650 -17.752 8.592 1.00 68.38 163 HIS A N 1
ATOM 1265 C CA . HIS A 1 163 ? 0.660 -17.899 7.136 1.00 68.38 163 HIS A CA 1
ATOM 1266 C C . HIS A 1 163 ? 0.203 -16.624 6.421 1.00 68.38 163 HIS A C 1
ATOM 1268 O O . HIS A 1 163 ? 0.851 -16.201 5.470 1.00 68.38 163 HIS A O 1
ATOM 1274 N N . SER A 1 164 ? -0.856 -15.974 6.905 1.00 72.25 164 SER A N 1
ATOM 1275 C CA . SER A 1 164 ? -1.384 -14.747 6.302 1.00 72.25 164 SER A CA 1
ATOM 1276 C C . SER A 1 164 ? -0.426 -13.566 6.448 1.00 72.25 164 SER A C 1
ATOM 1278 O O . SER A 1 164 ? -0.223 -12.837 5.488 1.00 72.25 164 SER A O 1
ATOM 1280 N N . VAL A 1 165 ? 0.222 -13.405 7.607 1.00 75.44 165 VAL A N 1
ATOM 1281 C CA . VAL A 1 165 ? 1.211 -12.341 7.850 1.00 75.44 165 VAL A CA 1
ATOM 1282 C C . VAL A 1 165 ? 2.495 -12.579 7.052 1.00 75.44 165 VAL A C 1
ATOM 1284 O O . VAL A 1 165 ? 3.027 -11.635 6.470 1.00 75.44 165 VAL A O 1
ATOM 1287 N N . SER A 1 166 ? 2.974 -13.825 6.956 1.00 77.44 166 SER A N 1
ATOM 1288 C CA . SER A 1 166 ? 4.099 -14.159 6.070 1.00 77.44 166 SER A CA 1
ATOM 1289 C C . SER A 1 166 ? 3.760 -13.917 4.599 1.00 77.44 166 SER A C 1
ATOM 1291 O O . SER A 1 166 ? 4.593 -13.413 3.852 1.00 77.44 166 SER A O 1
ATOM 1293 N N . LEU A 1 167 ? 2.528 -14.222 4.184 1.00 75.06 167 LEU A N 1
ATOM 1294 C CA . LEU A 1 167 ? 2.054 -13.895 2.844 1.00 75.06 167 LEU A CA 1
ATOM 1295 C C . LEU A 1 167 ? 1.887 -12.388 2.654 1.00 75.06 167 LEU A C 1
ATOM 1297 O O . LEU A 1 167 ? 2.165 -11.920 1.558 1.00 75.06 167 LEU A O 1
ATOM 1301 N N . CYS A 1 168 ? 1.529 -11.616 3.688 1.00 75.31 168 CYS A N 1
ATOM 1302 C CA . CYS A 1 168 ? 1.473 -10.161 3.577 1.00 75.31 168 CYS A CA 1
ATOM 1303 C C . CYS A 1 168 ? 2.844 -9.535 3.324 1.00 75.31 168 CYS A C 1
ATOM 1305 O O . CYS A 1 168 ? 2.935 -8.573 2.575 1.00 75.31 168 CYS A O 1
ATOM 1307 N N . MET A 1 169 ? 3.898 -10.114 3.902 1.00 77.75 169 MET A N 1
ATOM 1308 C CA . MET A 1 169 ? 5.275 -9.674 3.683 1.00 77.75 169 MET A CA 1
ATOM 1309 C C . MET A 1 169 ? 5.730 -9.848 2.228 1.00 77.75 169 MET A C 1
ATOM 1311 O O . MET A 1 169 ? 6.520 -9.052 1.731 1.00 77.75 169 MET A O 1
ATOM 1315 N N . LEU A 1 170 ? 5.281 -10.919 1.568 1.00 70.00 170 LEU A N 1
ATOM 1316 C CA . LEU A 1 170 ? 5.655 -11.228 0.186 1.00 70.00 170 LEU A CA 1
ATOM 1317 C C . LEU A 1 170 ? 4.710 -10.549 -0.820 1.00 70.00 170 LEU A C 1
ATOM 1319 O O . LEU A 1 170 ? 5.139 -10.068 -1.864 1.00 70.00 170 LEU A O 1
ATOM 1323 N N . CYS A 1 171 ? 3.415 -10.577 -0.504 1.00 74.94 171 CYS A N 1
ATOM 1324 C CA . CYS A 1 171 ? 2.287 -10.272 -1.371 1.00 74.94 171 CYS A CA 1
ATOM 1325 C C . CYS A 1 171 ? 1.050 -9.905 -0.529 1.00 74.94 171 CYS A C 1
ATOM 1327 O O . CYS A 1 171 ? 0.152 -10.730 -0.331 1.00 74.94 171 CYS A O 1
ATOM 1329 N N . CYS A 1 172 ? 0.964 -8.661 -0.061 1.00 77.88 172 CYS A N 1
ATOM 1330 C CA . CYS A 1 172 ? -0.117 -8.176 0.802 1.00 77.88 172 CYS A CA 1
ATOM 1331 C C . CYS A 1 172 ? -1.553 -8.590 0.413 1.00 77.88 172 CYS A C 1
ATOM 1333 O O . CYS A 1 172 ? -2.230 -9.200 1.248 1.00 77.88 172 CYS A O 1
ATOM 1335 N N . PRO A 1 173 ? -2.030 -8.419 -0.836 1.00 78.88 173 PRO A N 1
ATOM 1336 C CA . PRO A 1 173 ? -3.380 -8.849 -1.199 1.00 78.88 173 PRO A CA 1
ATOM 1337 C C . PRO A 1 173 ? -3.586 -10.368 -1.085 1.00 78.88 173 PRO A C 1
ATOM 1339 O O . PRO A 1 173 ? -4.675 -10.808 -0.725 1.00 78.88 173 PRO A O 1
ATOM 1342 N N . VAL A 1 174 ? -2.552 -11.184 -1.339 1.00 76.06 174 VAL A N 1
ATOM 1343 C CA . VAL A 1 174 ? -2.612 -12.645 -1.138 1.00 76.06 174 VAL A CA 1
ATOM 1344 C C . VAL A 1 174 ? -2.691 -12.974 0.348 1.00 76.06 174 VAL A C 1
ATOM 1346 O O . VAL A 1 174 ? -3.455 -13.857 0.725 1.00 76.06 174 VAL A O 1
ATOM 1349 N N . GLY A 1 175 ? -1.951 -12.260 1.198 1.00 74.94 175 GLY A N 1
ATOM 1350 C CA . GLY A 1 175 ? -2.039 -12.413 2.650 1.00 74.94 175 GLY A CA 1
ATOM 1351 C C . GLY A 1 175 ? -3.418 -12.045 3.203 1.00 74.94 175 GLY A C 1
ATOM 1352 O O . GLY A 1 175 ? -3.990 -12.820 3.971 1.00 74.94 175 GLY A O 1
ATOM 1353 N N . ILE A 1 176 ? -4.010 -10.936 2.738 1.00 73.56 176 ILE A N 1
ATOM 1354 C CA . ILE A 1 176 ? -5.384 -10.530 3.081 1.00 73.56 176 ILE A CA 1
ATOM 1355 C C . ILE A 1 176 ? -6.390 -11.587 2.607 1.00 73.56 176 ILE A C 1
ATOM 1357 O O . ILE A 1 176 ? -7.243 -12.013 3.384 1.00 73.56 176 ILE A O 1
ATOM 1361 N N . VAL A 1 177 ? -6.286 -12.057 1.358 1.00 75.19 177 VAL A N 1
ATOM 1362 C CA . VAL A 1 177 ? -7.158 -13.120 0.832 1.00 75.19 177 VAL A CA 1
ATOM 1363 C C . VAL A 1 177 ? -6.982 -14.410 1.616 1.00 75.19 177 VAL A C 1
ATOM 1365 O O . VAL A 1 177 ? -7.978 -15.015 1.984 1.00 75.19 177 VAL A O 1
ATOM 1368 N N . SER A 1 178 ? -5.752 -14.818 1.926 1.00 73.25 178 SER A N 1
ATOM 1369 C CA . SER A 1 178 ? -5.472 -15.994 2.750 1.00 73.25 178 SER A CA 1
ATOM 1370 C C . SER A 1 178 ? -6.134 -15.870 4.116 1.00 73.25 178 SER A C 1
ATOM 1372 O O . SER A 1 178 ? -6.792 -16.809 4.556 1.00 73.25 178 SER A O 1
ATOM 1374 N N . HIS A 1 179 ? -6.032 -14.710 4.769 1.00 69.75 179 HIS A N 1
ATOM 1375 C CA . HIS A 1 179 ? -6.683 -14.453 6.053 1.00 69.75 179 HIS A CA 1
ATOM 1376 C C . HIS A 1 179 ? -8.203 -14.553 5.956 1.00 69.75 179 HIS A C 1
ATOM 1378 O O . HIS A 1 179 ? -8.832 -15.281 6.718 1.00 69.75 179 HIS A O 1
ATOM 1384 N N . VAL A 1 180 ? -8.796 -13.892 4.963 1.00 71.19 180 VAL A N 1
ATOM 1385 C CA . VAL A 1 180 ? -10.246 -13.904 4.743 1.00 71.19 180 VAL A CA 1
ATOM 1386 C C . VAL A 1 180 ? -10.747 -15.290 4.324 1.00 71.19 180 VAL A C 1
ATOM 1388 O O . VAL A 1 180 ? -11.815 -15.696 4.763 1.00 71.19 180 VAL A O 1
ATOM 1391 N N . LEU A 1 181 ? -9.986 -16.052 3.535 1.00 68.44 181 LEU A N 1
ATOM 1392 C CA . LEU A 1 181 ? -10.299 -17.437 3.161 1.00 68.44 181 LEU A CA 1
ATOM 1393 C C . LEU A 1 181 ? -10.161 -18.392 4.348 1.00 68.44 181 LEU A C 1
ATOM 1395 O O . LEU A 1 181 ? -11.017 -19.254 4.530 1.00 68.44 181 LEU A O 1
ATOM 1399 N N . THR A 1 182 ? -9.128 -18.217 5.175 1.00 66.19 182 THR A N 1
ATOM 1400 C CA . THR A 1 182 ? -8.949 -18.960 6.433 1.00 66.19 182 THR A CA 1
ATOM 1401 C C . THR A 1 182 ? -10.106 -18.665 7.390 1.00 66.19 182 THR A C 1
ATOM 1403 O O . THR A 1 182 ? -10.577 -19.562 8.083 1.00 66.19 182 THR A O 1
ATOM 1406 N N . LYS A 1 183 ? -10.627 -17.431 7.370 1.00 61.91 183 LYS A N 1
ATOM 1407 C CA . LYS A 1 183 ? -11.803 -16.996 8.136 1.00 61.91 183 LYS A CA 1
ATOM 1408 C C . LYS A 1 183 ? -13.144 -17.401 7.498 1.00 61.91 183 LYS A C 1
ATOM 1410 O O . LYS A 1 183 ? -14.140 -17.501 8.203 1.00 61.91 183 LYS A O 1
ATOM 1415 N N . GLY A 1 184 ? -13.196 -17.624 6.183 1.00 56.44 184 GLY A N 1
ATOM 1416 C CA . GLY A 1 184 ? -14.435 -17.608 5.390 1.00 56.44 184 GLY A CA 1
ATOM 1417 C C . GLY A 1 184 ? -14.571 -18.732 4.364 1.00 56.44 184 GLY A C 1
ATOM 1418 O O . GLY A 1 184 ? -15.157 -18.526 3.309 1.00 56.44 184 GLY A O 1
ATOM 1419 N N . LEU A 1 185 ? -14.016 -19.906 4.642 1.00 47.06 185 LEU A N 1
ATOM 1420 C CA . LEU A 1 185 ? -13.911 -21.071 3.758 1.00 47.06 185 LEU A CA 1
ATOM 1421 C C . LEU A 1 185 ? -15.232 -21.475 3.039 1.00 47.06 185 LEU A C 1
ATOM 1423 O O . LEU A 1 185 ? -15.903 -22.405 3.473 1.00 47.06 185 LEU A O 1
ATOM 1427 N N . THR A 1 186 ? -15.608 -20.840 1.910 1.00 35.06 186 THR A N 1
ATOM 1428 C CA . THR A 1 186 ? -16.266 -21.483 0.741 1.00 35.06 186 THR A CA 1
ATOM 1429 C C . THR A 1 186 ? -16.409 -20.611 -0.531 1.00 35.06 186 THR A C 1
ATOM 1431 O O . THR A 1 186 ? -16.932 -19.504 -0.502 1.00 35.06 186 THR A O 1
ATOM 1434 N N . LYS A 1 187 ? -16.104 -21.270 -1.666 1.00 27.25 187 LYS A N 1
ATOM 1435 C CA . LYS A 1 187 ? -16.494 -21.062 -3.087 1.00 27.25 187 LYS A CA 1
ATOM 1436 C C . LYS A 1 187 ? -15.623 -20.204 -4.028 1.00 27.25 187 LYS A C 1
ATOM 1438 O O . LYS A 1 187 ? -15.325 -19.041 -3.798 1.00 27.25 187 LYS A O 1
ATOM 1443 N N . ARG A 1 188 ? -15.282 -20.858 -5.153 1.00 32.75 188 ARG A N 1
ATOM 1444 C CA . ARG A 1 188 ? -14.511 -20.402 -6.324 1.00 32.75 188 ARG A CA 1
ATOM 1445 C C . ARG A 1 188 ? -15.428 -20.007 -7.488 1.00 32.75 188 ARG A C 1
ATOM 1447 O O . ARG A 1 188 ? -16.455 -20.654 -7.675 1.00 32.75 188 ARG A O 1
ATOM 1454 N N . LEU A 1 189 ? -14.963 -19.096 -8.346 1.00 31.89 189 LEU A N 1
ATOM 1455 C CA . LEU A 1 189 ? -15.305 -19.040 -9.777 1.00 31.89 189 LEU A CA 1
ATOM 1456 C C . LEU A 1 189 ? -14.120 -18.482 -10.610 1.00 31.89 189 LEU A C 1
ATOM 1458 O O . LEU A 1 189 ? -13.172 -17.966 -10.017 1.00 31.89 189 LEU A O 1
ATOM 1462 N N . PRO A 1 190 ? -14.137 -18.674 -11.948 1.00 36.06 190 PRO A N 1
ATOM 1463 C CA . PRO A 1 190 ? -12.971 -18.733 -12.826 1.00 36.06 190 PRO A CA 1
ATOM 1464 C C . PRO A 1 190 ? -12.714 -17.454 -13.649 1.00 36.06 190 PRO A C 1
ATOM 1466 O O . PRO A 1 190 ? -13.493 -16.503 -13.630 1.00 36.06 190 PRO A O 1
ATOM 1469 N N . SER A 1 191 ? -11.602 -17.491 -14.389 1.00 29.58 191 SER A N 1
ATOM 1470 C CA . SER A 1 191 ? -10.906 -16.377 -15.047 1.00 29.58 191 SER A CA 1
ATOM 1471 C C . SER A 1 191 ? -10.866 -16.486 -16.580 1.00 29.58 191 SER A C 1
ATOM 1473 O O . SER A 1 191 ? -10.660 -17.584 -17.087 1.00 29.58 191 SER A O 1
ATOM 1475 N N . SER A 1 192 ? -10.931 -15.339 -17.280 1.00 32.94 192 SER A N 1
ATOM 1476 C CA . SER A 1 192 ? -10.152 -14.921 -18.486 1.00 32.94 192 SER A CA 1
ATOM 1477 C C . SER A 1 192 ? -10.809 -13.642 -19.052 1.00 32.94 192 SER A C 1
ATOM 1479 O O . SER A 1 192 ? -12.022 -13.651 -19.212 1.00 32.94 192 SER A O 1
ATOM 1481 N N . GLN A 1 193 ? -10.177 -12.486 -19.291 1.00 37.78 193 GLN A N 1
ATOM 1482 C CA . GLN A 1 193 ? -9.045 -12.132 -20.168 1.00 37.78 193 GLN A CA 1
ATOM 1483 C C . GLN A 1 193 ? -8.469 -10.783 -19.634 1.00 37.78 193 GLN A C 1
ATOM 1485 O O . GLN A 1 193 ? -9.235 -9.846 -19.427 1.00 37.78 193 GLN A O 1
ATOM 1490 N N . ILE A 1 194 ? -7.186 -10.717 -19.227 1.00 53.53 194 ILE A N 1
ATOM 1491 C CA . ILE A 1 194 ? -6.886 -10.116 -17.897 1.00 53.53 194 ILE A CA 1
ATOM 1492 C C . ILE A 1 194 ? -5.770 -9.047 -17.856 1.00 53.53 194 ILE A C 1
ATOM 1494 O O . ILE A 1 194 ? -5.559 -8.473 -16.809 1.00 53.53 194 ILE A O 1
ATOM 1498 N N . ALA A 1 195 ? -5.054 -8.681 -18.921 1.00 47.19 195 ALA A N 1
ATOM 1499 C CA . ALA A 1 195 ? -3.959 -7.700 -18.749 1.00 47.19 195 ALA A CA 1
ATOM 1500 C C . ALA A 1 195 ? -4.416 -6.230 -18.891 1.00 47.19 195 ALA A C 1
ATOM 1502 O O . ALA A 1 195 ? -4.450 -5.482 -17.914 1.00 47.19 195 ALA A O 1
ATOM 1503 N N . SER A 1 196 ? -4.823 -5.812 -20.094 1.00 49.56 196 SER A N 1
ATOM 1504 C CA . SER A 1 196 ? -5.154 -4.407 -20.390 1.00 49.56 196 SER A CA 1
ATOM 1505 C C . SER A 1 196 ? -6.513 -3.978 -19.830 1.00 49.56 196 SER A C 1
ATOM 1507 O O . SER A 1 196 ? -6.632 -2.907 -19.240 1.00 49.56 196 SER A O 1
ATOM 1509 N N . SER A 1 197 ? -7.528 -4.842 -19.928 1.00 55.22 197 SER A N 1
ATOM 1510 C CA . SER A 1 197 ? -8.851 -4.577 -19.354 1.00 55.22 197 SER A CA 1
ATOM 1511 C C . SER A 1 197 ? -8.817 -4.486 -17.832 1.00 55.22 197 SER A C 1
ATOM 1513 O O . SER A 1 197 ? -9.596 -3.736 -17.265 1.00 55.22 197 SER A O 1
ATOM 1515 N N . VAL A 1 198 ? -7.914 -5.197 -17.154 1.00 61.78 198 VAL A N 1
ATOM 1516 C CA . VAL A 1 198 ? -7.863 -5.232 -15.683 1.00 61.78 198 VAL A CA 1
ATOM 1517 C C . VAL A 1 198 ? -7.214 -4.009 -15.088 1.00 61.78 198 VAL A C 1
ATOM 1519 O O . VAL A 1 198 ? -7.646 -3.569 -14.031 1.00 61.78 198 VAL A O 1
ATOM 1522 N N . PHE A 1 199 ? -6.229 -3.423 -15.757 1.00 56.78 199 PHE A N 1
ATOM 1523 C CA . PHE A 1 199 ? -5.666 -2.162 -15.301 1.00 56.78 199 PHE A CA 1
ATOM 1524 C C . PHE A 1 199 ? -6.748 -1.064 -15.257 1.00 56.78 199 PHE A C 1
ATOM 1526 O O . PHE A 1 199 ? -6.961 -0.424 -14.221 1.00 56.78 199 PHE A O 1
ATOM 1533 N N . THR A 1 200 ? -7.503 -0.906 -16.349 1.00 66.06 200 THR A N 1
ATOM 1534 C CA . THR A 1 200 ? -8.593 0.076 -16.436 1.00 66.06 200 THR A CA 1
ATOM 1535 C C . THR A 1 200 ? -9.777 -0.308 -15.552 1.00 66.06 200 THR A C 1
ATOM 1537 O O . THR A 1 200 ? -10.282 0.537 -14.818 1.00 66.06 200 THR A O 1
ATOM 1540 N N . LEU A 1 201 ? -10.201 -1.576 -15.567 1.00 67.62 201 LEU A N 1
ATOM 1541 C CA . LEU A 1 201 ? -11.320 -2.061 -14.758 1.00 67.62 201 LEU A CA 1
ATOM 1542 C C . LEU A 1 201 ? -10.999 -2.010 -13.264 1.00 67.62 201 LEU A C 1
ATOM 1544 O O . LEU A 1 201 ? -11.855 -1.612 -12.494 1.00 67.62 201 LEU A O 1
ATOM 1548 N N . GLY A 1 202 ? -9.787 -2.375 -12.848 1.00 63.50 202 GLY A N 1
ATOM 1549 C CA . GLY A 1 202 ? -9.341 -2.323 -11.456 1.00 63.50 202 GLY A CA 1
ATOM 1550 C C . GLY A 1 202 ? -9.321 -0.892 -10.931 1.00 63.50 202 GLY A C 1
ATOM 1551 O O . GLY A 1 202 ? -9.900 -0.615 -9.883 1.00 63.50 202 GLY A O 1
ATOM 1552 N N . THR A 1 203 ? -8.755 0.035 -11.708 1.00 70.69 203 THR A N 1
ATOM 1553 C CA . THR A 1 203 ? -8.763 1.467 -11.372 1.00 70.69 203 THR A CA 1
ATOM 1554 C C . THR A 1 203 ? -10.193 2.017 -11.331 1.00 70.69 203 THR A C 1
ATOM 1556 O O . THR A 1 203 ? -10.569 2.701 -10.385 1.00 70.69 203 THR A O 1
ATOM 1559 N N . ALA A 1 204 ? -11.036 1.669 -12.306 1.00 72.81 204 ALA A N 1
ATOM 1560 C CA . ALA A 1 204 ? -12.435 2.090 -12.326 1.00 72.81 204 ALA A CA 1
ATOM 1561 C C . ALA A 1 204 ? -13.267 1.459 -11.197 1.00 72.81 204 ALA A C 1
ATOM 1563 O O . ALA A 1 204 ? -14.165 2.107 -10.670 1.00 72.81 204 ALA A O 1
ATOM 1564 N N . ALA A 1 205 ? -12.971 0.220 -10.799 1.00 75.00 205 ALA A N 1
ATOM 1565 C CA . ALA A 1 205 ? -13.723 -0.520 -9.791 1.00 75.00 205 ALA A CA 1
ATOM 1566 C C . ALA A 1 205 ? -13.504 0.020 -8.376 1.00 75.00 205 ALA A C 1
ATOM 1568 O O . ALA A 1 205 ? -14.416 -0.070 -7.557 1.00 75.00 205 ALA A O 1
ATOM 1569 N N . VAL A 1 206 ? -12.334 0.598 -8.076 1.00 76.88 206 VAL A N 1
ATOM 1570 C CA . VAL A 1 206 ? -12.082 1.194 -6.755 1.00 76.88 206 VAL A CA 1
ATOM 1571 C C . VAL A 1 206 ? -12.752 2.562 -6.585 1.00 76.88 206 VAL A C 1
ATOM 1573 O O . VAL A 1 206 ? -13.163 2.906 -5.476 1.00 76.88 206 VAL A O 1
ATOM 1576 N N . LEU A 1 207 ? -12.929 3.328 -7.669 1.00 80.50 207 LEU A N 1
ATOM 1577 C CA . LEU A 1 207 ? -13.454 4.700 -7.622 1.00 80.50 207 LEU A CA 1
ATOM 1578 C C . LEU A 1 207 ? -14.842 4.819 -6.960 1.00 80.50 207 LEU A C 1
ATOM 1580 O O . LEU A 1 207 ? -14.987 5.681 -6.091 1.00 80.50 207 LEU A O 1
ATOM 1584 N N . PRO A 1 208 ? -15.846 3.967 -7.259 1.00 80.81 208 PRO A N 1
ATOM 1585 C CA . PRO A 1 208 ? -17.135 3.993 -6.571 1.00 80.81 208 PRO A CA 1
ATOM 1586 C C . PRO A 1 208 ? -17.012 3.919 -5.045 1.00 80.81 208 PRO A C 1
ATOM 1588 O O . PRO A 1 208 ? -17.672 4.681 -4.342 1.00 80.81 208 PRO A O 1
ATOM 1591 N N . PHE A 1 209 ? -16.116 3.082 -4.515 1.00 80.25 209 PHE A N 1
ATOM 1592 C CA . PHE A 1 209 ? -15.927 2.954 -3.068 1.00 80.25 209 PHE A CA 1
ATOM 1593 C C . PHE A 1 209 ? -15.367 4.239 -2.448 1.00 80.25 209 PHE A C 1
ATOM 1595 O O . PHE A 1 209 ? -15.889 4.713 -1.440 1.00 80.25 209 PHE A O 1
ATOM 1602 N N . TYR A 1 210 ? -14.365 4.855 -3.079 1.00 79.31 210 TYR A N 1
ATOM 1603 C CA . TYR A 1 210 ? -13.817 6.132 -2.613 1.00 79.31 210 TYR A CA 1
ATOM 1604 C C . TYR A 1 210 ? -14.817 7.281 -2.737 1.00 79.31 210 TYR A C 1
ATOM 1606 O O . TYR A 1 210 ? -14.943 8.081 -1.810 1.00 79.31 210 TY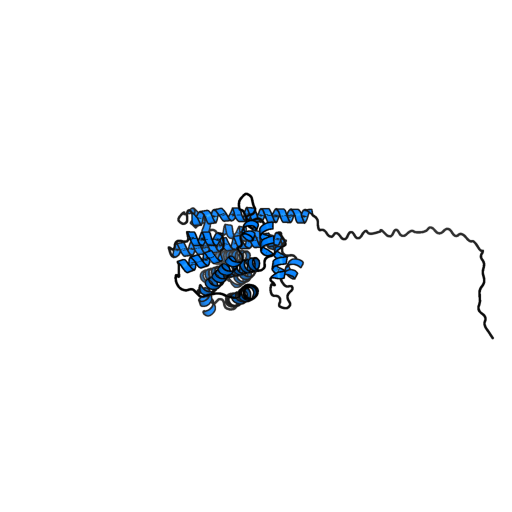R A O 1
ATOM 1614 N N . THR A 1 211 ? -15.579 7.350 -3.832 1.00 81.50 211 THR A N 1
ATOM 1615 C CA . THR A 1 211 ? -16.619 8.380 -3.986 1.00 81.50 211 THR A CA 1
ATOM 1616 C C . THR A 1 211 ? -17.677 8.276 -2.890 1.00 81.50 211 THR A C 1
ATOM 1618 O O . THR A 1 211 ? -18.041 9.296 -2.309 1.00 81.50 211 THR A O 1
ATOM 1621 N N . LEU A 1 212 ? -18.101 7.061 -2.525 1.00 81.25 212 LEU A N 1
ATOM 1622 C CA . LEU A 1 212 ? -19.027 6.843 -1.414 1.00 81.25 212 LEU A CA 1
ATOM 1623 C C . LEU A 1 212 ? -18.424 7.276 -0.071 1.00 81.25 212 LEU A C 1
ATOM 1625 O O . LEU A 1 212 ? -19.075 8.014 0.669 1.00 81.25 212 LEU A O 1
ATOM 1629 N N . MET A 1 213 ? -17.176 6.892 0.222 1.00 80.62 213 MET A N 1
ATOM 1630 C CA . MET A 1 213 ? -16.499 7.284 1.467 1.00 80.62 213 MET A CA 1
ATOM 1631 C C . MET A 1 213 ? -16.320 8.806 1.593 1.00 80.62 213 MET A C 1
ATOM 1633 O O . MET A 1 213 ? -16.459 9.350 2.685 1.00 80.62 213 MET A O 1
ATOM 1637 N N . VAL A 1 214 ? -16.038 9.513 0.494 1.00 80.69 214 VAL A N 1
ATOM 1638 C CA . VAL A 1 214 ? -15.755 10.960 0.516 1.00 80.69 214 VAL A CA 1
ATOM 1639 C C . VAL A 1 214 ? -17.023 11.815 0.437 1.00 80.69 214 VAL A C 1
ATOM 1641 O O . VAL A 1 214 ? -17.098 12.865 1.084 1.00 80.69 214 VAL A O 1
ATOM 1644 N N . LEU A 1 215 ? -18.010 11.412 -0.367 1.00 82.69 215 LEU A N 1
ATOM 1645 C CA . LEU A 1 215 ? -19.222 12.202 -0.613 1.00 82.69 215 LEU A CA 1
ATOM 1646 C C . LEU A 1 215 ? -20.349 11.870 0.366 1.00 82.69 215 LEU A C 1
ATOM 1648 O O . LEU A 1 215 ? -21.113 12.760 0.731 1.00 82.69 215 LEU A O 1
ATOM 1652 N N . ALA A 1 216 ? -20.439 10.616 0.812 1.00 81.12 216 ALA A N 1
ATOM 1653 C CA . ALA A 1 216 ? -21.516 10.140 1.673 1.00 81.12 216 ALA A CA 1
ATOM 1654 C C . ALA A 1 216 ? -21.001 9.227 2.810 1.00 81.12 216 ALA A C 1
ATOM 1656 O O . ALA A 1 216 ? -21.457 8.087 2.935 1.00 81.12 216 ALA A O 1
ATOM 1657 N N . PRO A 1 217 ? -20.098 9.710 3.691 1.00 77.81 217 PRO A N 1
ATOM 1658 C CA . PRO A 1 217 ? -19.483 8.887 4.741 1.00 77.81 217 PRO A CA 1
ATOM 1659 C C . PRO A 1 217 ? -20.487 8.331 5.763 1.00 77.81 217 PRO A C 1
ATOM 1661 O O . PRO A 1 217 ? -20.256 7.288 6.363 1.00 77.81 217 PRO A O 1
ATOM 1664 N N . LYS A 1 218 ? -21.622 9.011 5.972 1.00 77.94 218 LYS A N 1
ATOM 1665 C CA . LYS A 1 218 ? -22.640 8.601 6.954 1.00 77.94 218 LYS A CA 1
ATOM 1666 C C . LYS A 1 218 ? -23.757 7.731 6.370 1.00 77.94 218 LYS A C 1
ATOM 1668 O O . LYS A 1 218 ? -24.588 7.262 7.140 1.00 77.94 218 LYS A O 1
ATOM 1673 N N . ALA A 1 219 ? -23.791 7.517 5.053 1.00 83.12 219 ALA A N 1
ATOM 1674 C CA . ALA A 1 219 ? -24.847 6.739 4.412 1.00 83.12 219 ALA A CA 1
ATOM 1675 C C . ALA A 1 219 ? -24.723 5.238 4.725 1.00 83.12 219 ALA A C 1
ATOM 1677 O O . ALA A 1 219 ? -23.624 4.678 4.704 1.00 83.12 219 ALA A O 1
ATOM 16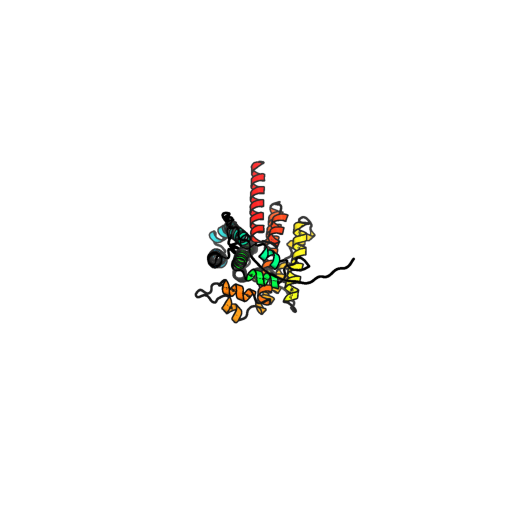78 N N . ASP A 1 220 ? -25.860 4.569 4.935 1.00 81.94 220 ASP A N 1
ATOM 1679 C CA . ASP A 1 220 ? -25.901 3.132 5.248 1.00 81.94 220 ASP A CA 1
ATOM 1680 C C . ASP A 1 220 ? -25.333 2.271 4.114 1.00 81.94 220 ASP A C 1
ATOM 1682 O O . ASP A 1 220 ? -24.703 1.245 4.365 1.00 81.94 220 ASP A O 1
ATOM 1686 N N . LEU A 1 221 ? -25.478 2.719 2.859 1.00 82.81 221 LEU A N 1
ATOM 1687 C CA . LEU A 1 221 ? -24.866 2.064 1.702 1.00 82.81 221 LEU A CA 1
ATOM 1688 C C . LEU A 1 221 ? -23.333 2.068 1.794 1.00 82.81 221 LEU A C 1
ATOM 1690 O O . LEU A 1 221 ? -22.708 1.041 1.538 1.00 82.81 221 LEU A O 1
ATOM 1694 N N . THR A 1 222 ? -22.732 3.195 2.187 1.00 80.06 222 THR A N 1
ATOM 1695 C CA . THR A 1 222 ? -21.277 3.332 2.348 1.00 80.06 222 THR A CA 1
ATOM 1696 C C . THR A 1 222 ? -20.775 2.405 3.448 1.00 80.06 222 THR A C 1
ATOM 1698 O O . THR A 1 222 ? -19.838 1.643 3.223 1.00 80.06 222 THR A O 1
ATOM 1701 N N . LYS A 1 223 ? -21.446 2.391 4.607 1.00 79.69 223 LYS A N 1
ATOM 1702 C CA . LYS A 1 223 ? -21.096 1.507 5.730 1.00 79.69 223 LYS A CA 1
ATOM 1703 C C . LYS A 1 223 ? -21.200 0.033 5.344 1.00 79.69 223 LYS A C 1
ATOM 1705 O O . LYS A 1 223 ? -20.212 -0.687 5.436 1.00 79.69 223 LYS A O 1
ATOM 1710 N N . LYS A 1 224 ? -22.337 -0.386 4.781 1.00 82.25 224 LYS A N 1
ATOM 1711 C CA . LYS A 1 224 ? -22.563 -1.768 4.326 1.00 82.25 224 LYS A CA 1
ATOM 1712 C C . LYS A 1 224 ? -21.558 -2.202 3.257 1.00 82.25 224 LYS A C 1
ATOM 1714 O O . LYS A 1 224 ? -21.089 -3.340 3.251 1.00 82.25 224 LYS A O 1
ATOM 1719 N N . SER A 1 225 ? -21.203 -1.293 2.350 1.00 79.38 225 SER A N 1
ATOM 1720 C CA . SER A 1 225 ? -20.179 -1.545 1.339 1.00 79.38 225 SER A CA 1
ATOM 1721 C C . SER A 1 225 ? -18.790 -1.723 1.956 1.00 79.38 225 SER A C 1
ATOM 1723 O O . SER A 1 225 ? -18.040 -2.578 1.495 1.00 79.38 225 SER A O 1
ATOM 1725 N N . MET A 1 226 ? -18.446 -0.927 2.972 1.00 80.94 226 MET A N 1
ATOM 1726 C CA . MET A 1 226 ? -17.160 -0.989 3.676 1.00 80.94 226 MET A CA 1
ATOM 1727 C C . MET A 1 226 ? -17.086 -2.109 4.712 1.00 80.94 226 MET A C 1
ATOM 1729 O O . MET A 1 226 ? -15.994 -2.469 5.134 1.00 80.94 226 MET A O 1
ATOM 1733 N N . GLU A 1 227 ? -18.206 -2.684 5.136 1.00 81.12 227 GLU A N 1
ATOM 1734 C CA . GLU A 1 227 ? -18.235 -3.902 5.953 1.00 81.12 227 GLU A CA 1
ATOM 1735 C C . GLU A 1 227 ? -17.952 -5.151 5.107 1.00 81.12 227 GLU A C 1
ATOM 1737 O O . GLU A 1 227 ? -17.302 -6.092 5.570 1.00 81.12 227 GLU A O 1
ATOM 1742 N N . SER A 1 228 ? -18.369 -5.140 3.838 1.00 81.94 228 SER A N 1
ATOM 1743 C CA . SER A 1 228 ? -18.193 -6.263 2.919 1.00 81.94 228 SER A CA 1
ATOM 1744 C C . SER A 1 228 ? -16.721 -6.568 2.627 1.00 81.94 228 SER A C 1
ATOM 1746 O O . SER A 1 228 ? -15.934 -5.700 2.250 1.00 81.94 228 SER A O 1
ATOM 1748 N N . SER A 1 229 ? -16.342 -7.842 2.731 1.00 79.06 229 SER A N 1
ATOM 1749 C CA . SER A 1 229 ? -15.010 -8.323 2.332 1.00 79.06 229 SER A CA 1
ATOM 1750 C C . SER A 1 229 ? -14.904 -8.644 0.835 1.00 79.06 229 SER A C 1
ATOM 1752 O O . SER A 1 229 ? -13.805 -8.872 0.335 1.00 79.06 229 SER A O 1
ATOM 1754 N N . ILE A 1 230 ? -16.026 -8.644 0.103 1.00 80.75 230 ILE A N 1
ATOM 1755 C CA . ILE A 1 230 ? -16.101 -9.086 -1.300 1.00 80.75 230 ILE A CA 1
ATOM 1756 C C . ILE A 1 230 ? -15.159 -8.296 -2.228 1.00 80.75 230 ILE A C 1
ATOM 1758 O O . ILE A 1 230 ? -14.424 -8.949 -2.972 1.00 80.75 230 ILE A O 1
ATOM 1762 N N . PRO A 1 231 ? -15.100 -6.946 -2.193 1.00 80.56 231 PRO A N 1
ATOM 1763 C CA . PRO A 1 231 ? -14.223 -6.189 -3.095 1.00 80.56 231 PRO A CA 1
ATOM 1764 C C . PRO A 1 231 ? -12.745 -6.574 -2.944 1.00 80.56 231 PRO A C 1
ATOM 1766 O O . PRO A 1 231 ? -12.034 -6.730 -3.933 1.00 80.56 231 PRO A O 1
ATOM 1769 N N . TYR A 1 232 ? -12.306 -6.817 -1.707 1.00 82.00 232 TYR A N 1
ATOM 1770 C CA . TYR A 1 232 ? -10.933 -7.202 -1.374 1.00 82.00 232 TYR A CA 1
ATOM 1771 C C . TYR A 1 232 ? -10.603 -8.624 -1.816 1.00 82.00 232 TYR A C 1
ATOM 1773 O O . TYR A 1 232 ? -9.519 -8.867 -2.339 1.00 82.00 232 TYR A O 1
ATOM 1781 N N . ILE A 1 233 ? -11.547 -9.559 -1.653 1.00 81.25 233 ILE A N 1
ATOM 1782 C CA . ILE A 1 233 ? -11.381 -10.935 -2.136 1.00 81.25 233 ILE A CA 1
ATOM 1783 C C . ILE A 1 233 ? -11.231 -10.936 -3.658 1.00 81.25 233 ILE A C 1
ATOM 1785 O O . ILE A 1 233 ? -10.324 -11.574 -4.183 1.00 81.25 233 ILE A O 1
ATOM 1789 N N . VAL A 1 234 ? -12.091 -10.201 -4.369 1.00 82.56 234 VAL A N 1
ATOM 1790 C CA . VAL A 1 234 ? -12.055 -10.132 -5.836 1.00 82.56 234 VAL A CA 1
ATOM 1791 C C . VAL A 1 234 ? -10.740 -9.517 -6.320 1.00 82.56 234 VAL A C 1
ATOM 1793 O O . VAL A 1 234 ? -10.076 -10.114 -7.166 1.00 82.56 234 VAL A O 1
ATOM 1796 N N . LEU A 1 235 ? -10.324 -8.376 -5.759 1.00 82.06 235 LEU A N 1
ATOM 1797 C CA . LEU A 1 235 ? -9.058 -7.725 -6.116 1.00 82.06 235 LEU A CA 1
ATOM 1798 C C . LEU A 1 235 ? -7.838 -8.588 -5.768 1.00 82.06 235 LEU A C 1
ATOM 1800 O O . LEU A 1 235 ? -6.910 -8.685 -6.568 1.00 82.06 235 LEU A O 1
ATOM 1804 N N . GLY A 1 236 ? -7.838 -9.258 -4.615 1.00 83.62 236 GLY A N 1
ATOM 1805 C CA . GLY A 1 236 ? -6.730 -10.117 -4.210 1.00 83.62 236 GLY A CA 1
ATOM 1806 C C . GLY A 1 236 ? -6.636 -11.415 -5.020 1.00 83.62 236 GLY A C 1
ATOM 1807 O O . GLY A 1 236 ? -5.531 -11.842 -5.347 1.00 83.62 236 GLY A O 1
ATOM 1808 N N . LEU A 1 237 ? -7.763 -12.018 -5.420 1.00 82.56 237 LEU A N 1
ATOM 1809 C CA . LEU A 1 237 ? -7.774 -13.157 -6.351 1.00 82.56 237 LEU A CA 1
ATOM 1810 C C . LEU A 1 237 ? -7.283 -12.747 -7.743 1.00 82.56 237 LEU A C 1
ATOM 1812 O O . LEU A 1 237 ? -6.508 -13.472 -8.365 1.00 82.56 237 LEU A O 1
ATOM 1816 N N . LEU A 1 238 ? -7.709 -11.573 -8.212 1.00 81.50 238 LEU A N 1
ATOM 1817 C CA . LEU A 1 238 ? -7.257 -10.999 -9.474 1.00 81.50 238 LEU A CA 1
ATOM 1818 C C . LEU A 1 238 ? -5.749 -10.739 -9.462 1.00 81.50 238 LEU A C 1
ATOM 1820 O O . LEU A 1 238 ? -5.048 -11.125 -10.397 1.00 81.50 238 LEU A O 1
ATOM 1824 N N . TYR A 1 239 ? -5.245 -10.157 -8.373 1.00 83.88 239 TYR A N 1
ATOM 1825 C CA . TYR A 1 239 ? -3.818 -9.989 -8.143 1.00 83.88 239 TYR A CA 1
ATOM 1826 C C . TYR A 1 239 ? -3.077 -11.329 -8.149 1.00 83.88 239 TYR A C 1
ATOM 1828 O O . TYR A 1 239 ? -2.109 -11.470 -8.886 1.00 83.88 239 TYR A O 1
ATOM 1836 N N . ALA A 1 240 ? -3.537 -12.324 -7.384 1.00 81.81 240 ALA A N 1
ATOM 1837 C CA . ALA A 1 240 ? -2.891 -13.635 -7.303 1.00 81.81 240 ALA A CA 1
ATOM 1838 C C . ALA A 1 240 ? -2.800 -14.319 -8.675 1.00 81.81 240 ALA A C 1
ATOM 1840 O O . ALA A 1 240 ? -1.780 -14.916 -9.016 1.00 81.81 240 ALA A O 1
ATOM 1841 N N . TYR A 1 241 ? -3.856 -14.197 -9.480 1.00 79.81 241 TYR A N 1
ATOM 1842 C CA . TYR A 1 241 ? -3.874 -14.710 -10.841 1.00 79.81 241 TYR A CA 1
ATOM 1843 C C . TYR A 1 241 ? -2.866 -13.983 -11.746 1.00 79.81 241 TYR A C 1
ATOM 1845 O O . TYR A 1 241 ? -2.101 -14.635 -12.453 1.00 79.81 241 TYR A O 1
ATOM 1853 N N . LEU A 1 242 ? -2.818 -12.648 -11.704 1.00 79.38 242 LEU A N 1
ATOM 1854 C CA . LEU A 1 242 ? -1.842 -11.867 -12.474 1.00 79.38 242 LEU A CA 1
ATOM 1855 C C . LEU A 1 242 ? -0.401 -12.139 -12.039 1.00 79.38 242 LEU A C 1
ATOM 1857 O O . LEU A 1 242 ? 0.489 -12.243 -12.877 1.00 79.38 242 LEU A O 1
ATOM 1861 N N . LEU A 1 243 ? -0.180 -12.281 -10.735 1.00 82.44 243 LEU A N 1
ATOM 1862 C CA . LEU A 1 243 ? 1.114 -12.604 -10.158 1.00 82.44 243 LEU A CA 1
ATOM 1863 C C . LEU A 1 243 ? 1.605 -13.970 -10.645 1.00 82.44 243 LEU A C 1
ATOM 1865 O O . LEU A 1 243 ? 2.749 -14.085 -11.066 1.00 82.44 243 LEU A O 1
ATOM 1869 N N . TYR A 1 244 ? 0.727 -14.977 -10.649 1.00 80.06 244 TYR A N 1
ATOM 1870 C CA . TYR A 1 244 ? 1.036 -16.312 -11.158 1.00 80.06 244 TYR A CA 1
ATOM 1871 C C . TYR A 1 244 ? 1.478 -16.291 -12.627 1.00 80.06 244 TYR A C 1
ATOM 1873 O O . TYR A 1 244 ? 2.421 -16.987 -12.989 1.00 80.06 244 TYR A O 1
ATOM 1881 N N . LEU A 1 245 ? 0.829 -15.479 -13.465 1.00 75.00 245 LEU A N 1
ATOM 1882 C CA . LEU A 1 245 ? 1.216 -15.342 -14.871 1.00 75.00 245 LEU A CA 1
ATOM 1883 C C . LEU A 1 245 ? 2.509 -14.533 -15.061 1.00 75.00 245 LEU A C 1
ATOM 1885 O O . LEU A 1 245 ? 3.274 -14.796 -15.984 1.00 75.00 245 LEU A O 1
ATOM 1889 N N . SER A 1 246 ? 2.740 -13.547 -14.195 1.00 78.94 246 SER A N 1
ATOM 1890 C CA . SER A 1 246 ? 3.914 -12.671 -14.212 1.00 78.94 246 SER A CA 1
ATOM 1891 C C . SER A 1 246 ? 5.193 -13.386 -13.752 1.00 78.94 246 SER A C 1
ATOM 1893 O O . SER A 1 246 ? 6.271 -13.167 -14.310 1.00 78.94 246 SER A O 1
ATOM 1895 N N . TRP A 1 247 ? 5.087 -14.261 -12.748 1.00 76.25 247 TRP A N 1
ATOM 1896 C CA . TRP A 1 247 ? 6.230 -14.921 -12.122 1.00 76.25 247 TRP A CA 1
ATOM 1897 C C . TRP A 1 247 ? 6.770 -16.071 -12.975 1.00 76.25 247 TRP A C 1
ATOM 1899 O O . TRP A 1 247 ? 6.347 -17.221 -12.887 1.00 76.25 247 TRP A O 1
ATOM 1909 N N . THR A 1 248 ? 7.778 -15.739 -13.771 1.00 75.88 248 THR A N 1
ATOM 1910 C CA . THR A 1 248 ? 8.616 -16.667 -14.537 1.00 75.88 248 THR A CA 1
ATOM 1911 C C . THR A 1 248 ? 9.993 -16.834 -13.877 1.00 75.88 248 THR A C 1
ATOM 1913 O O . THR A 1 248 ? 10.417 -15.954 -13.116 1.00 75.88 248 THR A O 1
ATOM 1916 N N . PRO A 1 249 ? 10.739 -17.918 -14.170 1.00 74.81 249 PRO A N 1
ATOM 1917 C CA . PRO A 1 249 ? 12.107 -18.095 -13.671 1.00 74.81 249 PRO A CA 1
ATOM 1918 C C . PRO A 1 249 ? 13.012 -16.886 -13.952 1.00 74.81 249 PRO A C 1
ATOM 1920 O O . PRO A 1 249 ? 13.763 -16.465 -13.073 1.00 74.81 249 PRO A O 1
ATOM 1923 N N . ASP A 1 250 ? 12.859 -16.265 -15.124 1.00 74.94 250 ASP A N 1
ATOM 1924 C CA . ASP A 1 250 ? 13.616 -15.074 -15.516 1.00 74.94 250 ASP A CA 1
ATOM 1925 C C . ASP A 1 250 ? 13.288 -13.867 -14.625 1.00 74.94 250 ASP A C 1
ATOM 1927 O O . ASP A 1 250 ? 14.184 -13.171 -14.151 1.00 74.94 250 ASP A O 1
ATOM 1931 N N . THR A 1 251 ? 12.005 -13.624 -14.331 1.00 75.50 251 THR A N 1
ATOM 1932 C CA . THR A 1 251 ? 11.602 -12.523 -13.434 1.00 75.50 251 THR A CA 1
ATOM 1933 C C . THR A 1 251 ? 12.051 -12.735 -11.989 1.00 75.50 251 THR A C 1
ATOM 1935 O O . THR A 1 251 ? 12.444 -11.779 -11.326 1.00 75.50 251 THR A O 1
ATOM 1938 N N . LEU A 1 252 ? 12.060 -13.981 -11.510 1.00 76.94 252 LEU A N 1
ATOM 1939 C CA . LEU A 1 252 ? 12.574 -14.329 -10.184 1.00 76.94 252 LEU A CA 1
ATOM 1940 C C . LEU A 1 252 ? 14.076 -14.074 -10.081 1.00 76.94 252 LEU A C 1
ATOM 1942 O O . LEU A 1 252 ? 14.543 -13.519 -9.085 1.00 76.94 252 LEU A O 1
ATOM 1946 N N . GLN A 1 253 ? 14.819 -14.436 -11.127 1.00 79.81 253 GLN A N 1
ATOM 1947 C CA . GLN A 1 253 ? 16.250 -14.181 -11.206 1.00 79.81 253 GLN A CA 1
ATOM 1948 C C . GLN A 1 253 ? 16.554 -12.681 -11.244 1.00 79.81 253 GLN A C 1
ATOM 1950 O O . GLN A 1 253 ? 17.504 -12.242 -10.603 1.00 79.81 253 GLN A O 1
ATOM 1955 N N . LEU A 1 254 ? 15.740 -11.888 -11.949 1.00 80.12 254 LEU A N 1
ATOM 1956 C CA . LEU A 1 254 ? 15.860 -10.428 -11.949 1.00 80.12 254 LEU A CA 1
ATOM 1957 C C . LEU A 1 254 ? 15.577 -9.825 -10.570 1.00 80.12 254 LEU A C 1
ATOM 1959 O O . LEU A 1 254 ? 16.290 -8.913 -10.162 1.00 80.12 254 LEU A O 1
ATOM 1963 N N . MET A 1 255 ? 14.571 -10.330 -9.850 1.00 79.00 255 MET A N 1
ATOM 1964 C CA . MET A 1 255 ? 14.216 -9.810 -8.529 1.00 79.00 255 MET A CA 1
ATOM 1965 C C . MET A 1 255 ? 15.294 -10.104 -7.485 1.00 79.00 255 MET A C 1
ATOM 1967 O O . MET A 1 255 ? 15.642 -9.218 -6.717 1.00 79.00 255 MET A O 1
ATOM 1971 N N . PHE A 1 256 ? 15.847 -11.319 -7.467 1.00 79.81 256 PHE A N 1
ATOM 1972 C CA . PHE A 1 256 ? 16.752 -11.790 -6.411 1.00 79.81 256 PHE A CA 1
ATOM 1973 C C . PHE A 1 256 ? 18.182 -12.052 -6.904 1.00 79.81 256 PHE A C 1
ATOM 1975 O O . PHE A 1 256 ? 18.848 -12.972 -6.437 1.00 79.81 256 PHE A O 1
ATOM 1982 N N . ALA A 1 257 ? 18.676 -11.230 -7.833 1.00 70.75 257 ALA A N 1
ATOM 1983 C CA . ALA A 1 257 ? 20.016 -11.373 -8.410 1.00 70.75 257 ALA A CA 1
ATOM 1984 C C . ALA A 1 257 ? 21.168 -11.162 -7.402 1.00 70.75 257 ALA A C 1
ATOM 1986 O O . ALA A 1 257 ? 22.311 -11.533 -7.681 1.00 70.75 257 ALA A O 1
ATOM 1987 N N . SER A 1 258 ? 20.892 -10.561 -6.240 1.00 69.50 258 SER A N 1
ATOM 1988 C CA . SER A 1 258 ? 21.921 -10.183 -5.274 1.00 69.50 258 SER A CA 1
ATOM 1989 C C . SER A 1 258 ? 22.494 -11.370 -4.494 1.00 69.50 258 SER A C 1
ATOM 1991 O O . SER A 1 258 ? 21.833 -12.373 -4.220 1.00 69.50 258 SER A O 1
ATOM 1993 N N . LYS A 1 259 ? 23.735 -11.203 -4.017 1.00 62.44 259 LYS A N 1
ATOM 1994 C CA . LYS A 1 259 ? 24.450 -12.182 -3.173 1.00 62.44 259 LYS A CA 1
ATOM 1995 C C . LYS A 1 259 ? 23.673 -12.593 -1.910 1.00 62.44 259 LYS A C 1
ATOM 1997 O O . LYS A 1 259 ? 23.905 -13.678 -1.383 1.00 62.44 259 LYS A O 1
ATOM 2002 N N . TYR A 1 260 ? 22.777 -11.734 -1.425 1.00 66.44 260 TYR A N 1
ATOM 2003 C CA . TYR A 1 260 ? 22.016 -11.930 -0.190 1.00 66.44 260 TYR A CA 1
ATOM 2004 C C . TYR A 1 260 ? 20.534 -12.250 -0.429 1.00 66.44 260 TYR A C 1
ATOM 2006 O O . TYR A 1 260 ? 19.769 -12.221 0.532 1.00 66.44 260 TYR A O 1
ATOM 2014 N N . TRP A 1 261 ? 20.116 -12.538 -1.673 1.00 67.19 261 TRP A N 1
ATOM 2015 C CA . TRP A 1 261 ? 18.701 -12.753 -2.022 1.00 67.19 261 TRP A CA 1
ATOM 2016 C C . TRP A 1 261 ? 17.793 -11.580 -1.607 1.00 67.19 261 TRP A C 1
ATOM 2018 O O . TRP A 1 261 ? 16.622 -11.749 -1.275 1.00 67.19 261 TRP A O 1
ATOM 2028 N N . LEU A 1 262 ? 18.342 -10.365 -1.627 1.00 73.62 262 LEU A N 1
ATOM 2029 C CA . LEU A 1 262 ? 17.592 -9.127 -1.458 1.00 73.62 262 LEU A CA 1
ATOM 2030 C C . LEU A 1 262 ? 17.175 -8.562 -2.823 1.00 73.62 262 LEU A C 1
ATOM 2032 O O . LEU A 1 262 ? 17.942 -8.709 -3.784 1.00 73.62 262 LEU A O 1
ATOM 2036 N N . PRO A 1 263 ? 16.011 -7.891 -2.904 1.00 74.62 263 PRO A N 1
ATOM 2037 C CA . PRO A 1 263 ? 15.593 -7.192 -4.109 1.00 74.62 263 PRO A CA 1
ATOM 2038 C C . PRO A 1 263 ? 16.603 -6.118 -4.523 1.00 74.62 263 PRO A C 1
ATOM 2040 O O . PRO A 1 263 ? 17.046 -5.337 -3.683 1.00 74.62 263 PRO A O 1
ATOM 2043 N N . GLU A 1 264 ? 16.955 -6.054 -5.808 1.00 78.06 264 GLU A N 1
ATOM 2044 C CA . GLU A 1 264 ? 17.783 -4.972 -6.357 1.00 78.06 264 GLU A CA 1
ATOM 2045 C C . GLU A 1 264 ? 16.941 -3.995 -7.178 1.00 78.06 264 GLU A C 1
ATOM 2047 O O . GLU A 1 264 ? 16.104 -4.396 -7.988 1.00 78.06 264 GLU A O 1
ATOM 2052 N N . LEU A 1 265 ? 17.202 -2.694 -7.013 1.00 77.81 265 LEU A N 1
ATOM 2053 C CA . LEU A 1 265 ? 16.451 -1.631 -7.688 1.00 77.81 265 LEU A CA 1
ATOM 2054 C C . LEU A 1 265 ? 16.489 -1.766 -9.221 1.00 77.81 265 LEU A C 1
ATOM 2056 O O . LEU A 1 265 ? 15.468 -1.600 -9.882 1.00 77.81 265 LEU A O 1
ATOM 2060 N N . SER A 1 266 ? 17.649 -2.114 -9.782 1.00 79.31 266 SER A N 1
ATOM 2061 C CA . SER A 1 266 ? 17.846 -2.324 -11.224 1.00 79.31 266 SER A CA 1
ATOM 2062 C C . SER A 1 266 ? 17.058 -3.530 -11.754 1.00 79.31 266 SER A C 1
ATOM 2064 O O . SER A 1 266 ? 16.469 -3.464 -12.835 1.00 79.31 266 SER A O 1
ATOM 2066 N N . GLY A 1 267 ? 17.005 -4.617 -10.979 1.00 79.75 267 GLY A N 1
ATOM 2067 C CA . GLY A 1 267 ? 16.215 -5.810 -11.274 1.00 79.75 267 GLY A CA 1
ATOM 2068 C C . GLY A 1 267 ? 14.716 -5.521 -11.269 1.00 79.75 267 GLY A C 1
ATOM 2069 O O . GLY A 1 267 ? 14.018 -5.854 -12.229 1.00 79.75 267 GLY A O 1
ATOM 2070 N N . ILE A 1 268 ? 14.242 -4.805 -10.244 1.00 81.88 268 ILE A N 1
ATOM 2071 C CA . ILE A 1 268 ? 12.847 -4.365 -10.132 1.00 81.88 268 ILE A CA 1
ATOM 2072 C C . ILE A 1 268 ? 12.479 -3.441 -11.302 1.00 81.88 268 ILE A C 1
ATOM 2074 O O . ILE A 1 268 ? 11.476 -3.679 -11.969 1.00 81.88 268 ILE A O 1
ATOM 2078 N N . ALA A 1 269 ? 13.299 -2.435 -11.623 1.00 80.88 269 ALA A N 1
ATOM 2079 C CA . ALA A 1 269 ? 13.041 -1.531 -12.750 1.00 80.88 269 ALA A CA 1
ATOM 2080 C C . ALA A 1 269 ? 12.866 -2.299 -14.074 1.00 80.88 269 ALA A C 1
ATOM 2082 O O . ALA A 1 269 ? 11.950 -2.032 -14.858 1.00 80.88 269 ALA A O 1
ATOM 2083 N N . LYS A 1 270 ? 13.706 -3.317 -14.298 1.00 80.44 270 LYS A N 1
ATOM 2084 C CA . LYS A 1 270 ? 13.628 -4.180 -15.481 1.00 80.44 270 LYS A CA 1
ATOM 2085 C C . LYS A 1 270 ? 12.367 -5.048 -15.489 1.00 80.44 270 LYS A C 1
ATOM 2087 O O . LYS A 1 270 ? 11.765 -5.228 -16.544 1.00 80.44 270 LYS A O 1
ATOM 2092 N N . MET A 1 271 ? 11.925 -5.540 -14.333 1.00 77.75 271 MET A N 1
ATOM 2093 C CA . MET A 1 271 ? 10.661 -6.273 -14.207 1.00 77.75 271 MET A CA 1
ATOM 2094 C C . MET A 1 271 ? 9.440 -5.399 -14.518 1.00 77.75 271 MET A C 1
ATOM 2096 O O . MET A 1 271 ? 8.520 -5.863 -15.184 1.00 77.75 271 MET A O 1
ATOM 2100 N N . PHE A 1 272 ? 9.444 -4.133 -14.095 1.00 79.75 272 PHE A N 1
ATOM 2101 C CA . PHE A 1 272 ? 8.352 -3.179 -14.340 1.00 79.75 272 PHE A CA 1
ATOM 2102 C C . PHE A 1 272 ? 8.236 -2.738 -15.810 1.00 79.75 272 PHE A C 1
ATOM 2104 O O . PHE A 1 272 ? 7.239 -2.129 -16.191 1.00 79.75 272 PHE A O 1
ATOM 2111 N N . SER A 1 273 ? 9.213 -3.087 -16.655 1.00 76.12 273 SER A N 1
ATOM 2112 C CA . SER A 1 273 ? 9.101 -2.938 -18.113 1.00 76.12 273 SER A CA 1
ATOM 2113 C C . SER A 1 273 ? 8.176 -3.990 -18.746 1.00 76.12 273 SER A C 1
ATOM 2115 O O . SER A 1 273 ? 7.740 -3.816 -19.881 1.00 76.12 273 SER A O 1
ATOM 2117 N N . ASN A 1 274 ? 7.869 -5.082 -18.035 1.00 77.81 274 ASN A N 1
ATOM 2118 C CA . ASN A 1 274 ? 6.883 -6.069 -18.460 1.00 77.81 274 ASN A CA 1
ATOM 2119 C C . ASN A 1 274 ? 5.478 -5.619 -18.031 1.00 77.81 274 ASN A C 1
ATOM 2121 O O . ASN A 1 274 ? 5.202 -5.447 -16.843 1.00 77.81 274 ASN A O 1
ATOM 2125 N N . GLU A 1 275 ? 4.576 -5.480 -19.002 1.00 75.94 275 GLU A N 1
ATOM 2126 C CA . GLU A 1 275 ? 3.199 -5.025 -18.787 1.00 75.94 275 GLU A CA 1
ATOM 2127 C C . GLU A 1 275 ? 2.418 -5.895 -17.794 1.00 75.94 275 GLU A C 1
ATOM 2129 O O . GLU A 1 275 ? 1.631 -5.375 -17.007 1.00 75.94 275 GLU A O 1
ATOM 2134 N N . MET A 1 276 ? 2.646 -7.211 -17.791 1.00 74.94 276 MET A N 1
ATOM 2135 C CA . MET A 1 276 ? 1.956 -8.146 -16.902 1.00 74.94 276 MET A CA 1
ATOM 2136 C C . MET A 1 276 ? 2.426 -7.995 -15.456 1.00 74.94 276 MET A C 1
ATOM 2138 O O . MET A 1 276 ? 1.606 -7.955 -14.535 1.00 74.94 276 MET A O 1
ATOM 2142 N N . THR A 1 277 ? 3.735 -7.837 -15.254 1.00 79.38 277 THR A N 1
ATOM 2143 C CA . THR A 1 277 ? 4.311 -7.553 -13.938 1.00 79.38 277 THR A CA 1
ATOM 2144 C C . THR A 1 277 ? 3.834 -6.208 -13.419 1.00 79.38 277 THR A C 1
ATOM 2146 O O . THR A 1 277 ? 3.389 -6.119 -12.274 1.00 79.38 277 THR A O 1
ATOM 2149 N N . LEU A 1 278 ? 3.838 -5.185 -14.273 1.00 80.12 278 LEU A N 1
ATOM 2150 C CA . LEU A 1 278 ? 3.368 -3.855 -13.917 1.00 80.12 278 LEU A CA 1
ATOM 2151 C C . LEU A 1 278 ? 1.873 -3.841 -13.572 1.00 80.12 278 LEU A C 1
ATOM 2153 O O . LEU A 1 278 ? 1.489 -3.276 -12.551 1.00 80.12 278 LEU A O 1
ATOM 2157 N N . ALA A 1 279 ? 1.031 -4.510 -14.366 1.00 76.12 279 ALA A N 1
ATOM 2158 C CA . ALA A 1 279 ? -0.394 -4.645 -14.077 1.00 76.12 279 ALA A CA 1
ATOM 2159 C C . ALA A 1 279 ? -0.627 -5.371 -12.744 1.00 76.12 279 ALA A C 1
ATOM 2161 O O . ALA A 1 279 ? -1.453 -4.933 -11.944 1.00 76.12 279 ALA A O 1
ATOM 2162 N N . SER A 1 280 ? 0.134 -6.435 -12.458 1.00 81.69 280 SER A N 1
ATOM 2163 C CA . SER A 1 280 ? 0.053 -7.130 -11.168 1.00 81.69 280 SER A CA 1
ATOM 2164 C C . SER A 1 280 ? 0.437 -6.216 -9.994 1.00 81.69 280 SER A C 1
ATOM 2166 O O . SER A 1 280 ? -0.283 -6.173 -8.998 1.00 81.69 280 SER A O 1
ATOM 2168 N N . ALA A 1 281 ? 1.508 -5.426 -10.128 1.00 84.00 281 ALA A N 1
ATOM 2169 C CA . ALA A 1 281 ? 1.947 -4.470 -9.112 1.00 84.00 281 ALA A CA 1
ATOM 2170 C C . ALA A 1 281 ? 0.931 -3.333 -8.910 1.00 84.00 281 ALA A C 1
ATOM 2172 O O . ALA A 1 281 ? 0.707 -2.889 -7.788 1.00 84.00 281 ALA A O 1
ATOM 2173 N N . TRP A 1 282 ? 0.260 -2.899 -9.978 1.00 82.75 282 TRP A N 1
ATOM 2174 C CA . TRP A 1 282 ? -0.787 -1.885 -9.893 1.00 82.75 282 TRP A CA 1
ATOM 2175 C C . TRP A 1 282 ? -2.031 -2.388 -9.156 1.00 82.75 282 TRP A C 1
ATOM 2177 O O . TRP A 1 282 ? -2.530 -1.714 -8.259 1.00 82.75 282 TRP A O 1
ATOM 2187 N N . ILE A 1 283 ? -2.517 -3.594 -9.481 1.00 83.06 283 ILE A N 1
ATOM 2188 C CA . ILE A 1 283 ? -3.654 -4.196 -8.763 1.00 83.06 283 ILE A CA 1
ATOM 2189 C C . ILE A 1 283 ? -3.300 -4.455 -7.300 1.00 83.06 283 ILE A C 1
ATOM 2191 O O . ILE A 1 283 ? -4.159 -4.276 -6.438 1.00 83.06 283 ILE A O 1
ATOM 2195 N N . HIS A 1 284 ? -2.049 -4.824 -7.011 1.00 86.81 284 HIS A N 1
ATOM 2196 C CA . HIS A 1 284 ? -1.562 -4.897 -5.640 1.00 86.81 284 HIS A CA 1
ATOM 2197 C C . HIS A 1 284 ? -1.762 -3.558 -4.929 1.00 86.81 284 HIS A C 1
ATOM 2199 O O . HIS A 1 284 ? -2.478 -3.514 -3.934 1.00 86.81 284 HIS A O 1
ATOM 2205 N N . LEU A 1 285 ? -1.205 -2.473 -5.472 1.00 85.94 285 LEU A N 1
ATOM 2206 C CA . LEU A 1 285 ? -1.290 -1.142 -4.872 1.00 85.94 285 LEU A CA 1
ATOM 2207 C C . LEU A 1 285 ? -2.748 -0.718 -4.644 1.00 85.94 285 LEU A C 1
ATOM 2209 O O . LEU A 1 285 ? -3.121 -0.391 -3.524 1.00 85.94 285 LEU A O 1
ATOM 2213 N N . LEU A 1 286 ? -3.613 -0.848 -5.656 1.00 84.50 286 LEU A N 1
ATOM 2214 C CA . LEU A 1 286 ? -5.038 -0.516 -5.529 1.00 84.50 286 LEU A CA 1
ATOM 2215 C C . LEU A 1 286 ? -5.759 -1.335 -4.449 1.00 84.50 286 LEU A C 1
ATOM 2217 O O . LEU A 1 286 ? -6.610 -0.807 -3.730 1.00 84.50 286 LEU A O 1
ATOM 2221 N N . ALA A 1 287 ? -5.457 -2.633 -4.348 1.00 85.50 287 ALA A N 1
ATOM 2222 C CA . ALA A 1 287 ? -6.090 -3.513 -3.375 1.00 85.50 287 ALA A CA 1
ATOM 2223 C C . ALA A 1 287 ? -5.703 -3.138 -1.941 1.00 85.50 287 ALA A C 1
ATOM 2225 O O . ALA A 1 287 ? -6.573 -3.098 -1.065 1.00 85.50 287 ALA A O 1
ATOM 2226 N N . VAL A 1 288 ? -4.418 -2.856 -1.703 1.00 86.06 288 VAL A N 1
ATOM 2227 C CA . VAL A 1 288 ? -3.938 -2.509 -0.364 1.00 86.06 288 VAL A CA 1
ATOM 2228 C C . VAL A 1 288 ? -4.330 -1.075 0.013 1.00 86.06 288 VAL A C 1
ATOM 2230 O O . VAL A 1 288 ? -4.770 -0.856 1.140 1.00 86.06 288 VAL A O 1
ATOM 2233 N N . ASP A 1 289 ? -4.303 -0.124 -0.922 1.00 89.62 289 ASP A N 1
ATOM 2234 C CA . ASP A 1 289 ? -4.737 1.261 -0.686 1.00 89.62 289 ASP A CA 1
ATOM 2235 C C . ASP A 1 289 ? -6.216 1.337 -0.310 1.00 89.62 289 ASP A C 1
ATOM 2237 O O . ASP A 1 289 ? -6.582 1.992 0.672 1.00 89.62 289 ASP A O 1
ATOM 2241 N N . LEU A 1 290 ? -7.073 0.599 -1.026 1.00 85.88 290 LEU A N 1
ATOM 2242 C CA . LEU A 1 290 ? -8.494 0.507 -0.693 1.00 85.88 290 LEU A CA 1
ATOM 2243 C C . LEU A 1 290 ? -8.708 -0.164 0.669 1.00 85.88 290 LEU A C 1
ATOM 2245 O O . LEU A 1 290 ? -9.639 0.188 1.401 1.00 85.88 290 LEU A O 1
ATOM 2249 N N . PHE A 1 291 ? -7.872 -1.146 1.021 1.00 86.31 291 PHE A N 1
ATOM 2250 C CA . PHE A 1 291 ? -7.941 -1.802 2.324 1.00 86.31 291 PHE A CA 1
ATOM 2251 C C . PHE A 1 291 ? -7.548 -0.835 3.441 1.00 86.31 291 PHE A C 1
ATOM 2253 O O . PHE A 1 291 ? -8.296 -0.687 4.404 1.00 86.31 291 PHE A O 1
ATOM 2260 N N . ALA A 1 292 ? -6.439 -0.112 3.289 1.00 86.38 292 ALA A N 1
ATOM 2261 C CA . ALA A 1 292 ? -6.001 0.897 4.243 1.00 86.38 292 ALA A CA 1
ATOM 2262 C C . ALA A 1 292 ? -7.031 2.028 4.398 1.00 86.38 292 ALA A C 1
ATOM 2264 O O . ALA A 1 292 ? -7.368 2.391 5.526 1.00 86.38 292 ALA A O 1
ATOM 2265 N N . ALA A 1 293 ? -7.606 2.516 3.293 1.00 86.94 293 ALA A N 1
ATOM 2266 C CA . ALA A 1 293 ? -8.660 3.529 3.305 1.00 86.94 293 ALA A CA 1
ATOM 2267 C C . ALA A 1 293 ? -9.900 3.072 4.086 1.00 86.94 293 ALA A C 1
ATOM 2269 O O . ALA A 1 293 ? -10.434 3.839 4.884 1.00 86.94 293 ALA A O 1
ATOM 2270 N N . ARG A 1 294 ? -10.325 1.812 3.917 1.00 86.94 294 ARG A N 1
ATOM 2271 C CA . ARG A 1 294 ? -11.412 1.221 4.711 1.00 86.94 294 ARG A CA 1
ATOM 2272 C C . ARG A 1 294 ? -11.088 1.213 6.201 1.00 86.94 294 ARG A C 1
ATOM 2274 O O . ARG A 1 294 ? -11.964 1.521 7.001 1.00 86.94 294 ARG A O 1
ATOM 2281 N N . GLN A 1 295 ? -9.864 0.849 6.582 1.00 88.12 295 GLN A N 1
ATOM 2282 C CA . GLN A 1 295 ? -9.483 0.810 7.998 1.00 88.12 295 GLN A CA 1
ATOM 2283 C C . GLN A 1 295 ? -9.453 2.213 8.610 1.00 88.12 295 GLN A C 1
ATOM 2285 O O . GLN A 1 295 ? -9.983 2.421 9.696 1.00 88.12 295 GLN A O 1
ATOM 2290 N N . VAL A 1 296 ? -8.910 3.192 7.882 1.00 87.25 296 VAL A N 1
ATOM 2291 C CA . VAL A 1 296 ? -8.964 4.613 8.262 1.00 87.25 296 VAL A CA 1
ATOM 2292 C C . VAL A 1 296 ? -10.412 5.093 8.396 1.00 87.25 296 VAL A C 1
ATOM 2294 O O . VAL A 1 296 ? -10.747 5.795 9.346 1.00 87.25 296 VAL A O 1
ATOM 2297 N N . PHE A 1 297 ? -11.284 4.692 7.472 1.00 85.75 297 PHE A N 1
ATOM 2298 C CA . PHE A 1 297 ? -12.698 5.043 7.500 1.00 85.75 297 PHE A CA 1
ATOM 2299 C C . PHE A 1 297 ? -13.413 4.480 8.737 1.00 85.75 297 PHE A C 1
ATOM 2301 O O . PHE A 1 297 ? -14.090 5.235 9.432 1.00 85.75 297 PHE A O 1
ATOM 2308 N N . HIS A 1 298 ? -13.229 3.192 9.049 1.00 85.12 298 HIS A N 1
ATOM 2309 C CA . HIS A 1 298 ? -13.824 2.564 10.238 1.00 85.12 298 HIS A CA 1
ATOM 2310 C C . HIS A 1 298 ? -13.286 3.167 11.540 1.00 85.12 298 HIS A C 1
ATOM 2312 O O . HIS A 1 298 ? -14.081 3.565 12.389 1.00 85.12 298 HIS A O 1
ATOM 2318 N N . ASP A 1 299 ? -11.966 3.338 11.665 1.00 85.25 299 ASP A N 1
ATOM 2319 C CA . ASP A 1 299 ? -11.359 3.971 12.848 1.00 85.25 299 ASP A CA 1
ATOM 2320 C C . ASP A 1 299 ? -11.829 5.423 13.023 1.00 85.25 299 ASP A C 1
ATOM 2322 O O . ASP A 1 299 ? -12.031 5.899 14.142 1.00 85.25 299 ASP A O 1
ATOM 2326 N N . GLY A 1 300 ? -12.038 6.148 11.923 1.00 83.00 300 GLY A N 1
ATOM 2327 C CA . GLY A 1 300 ? -12.556 7.508 11.970 1.00 83.00 300 GLY A CA 1
ATOM 2328 C C . GLY A 1 300 ? -14.031 7.601 12.352 1.00 83.00 300 GLY A C 1
ATOM 2329 O O . GLY A 1 300 ? -14.406 8.516 13.083 1.00 83.00 300 GLY A O 1
ATOM 2330 N N . LEU A 1 301 ? -14.856 6.633 11.936 1.00 84.00 301 LEU A N 1
ATOM 2331 C CA . LEU A 1 301 ? -16.239 6.522 12.406 1.00 84.00 301 LEU A CA 1
ATOM 2332 C C . LEU A 1 301 ? -16.302 6.229 13.910 1.00 84.00 301 LEU A C 1
ATOM 2334 O O . LEU A 1 301 ? -17.098 6.855 14.604 1.00 84.00 301 LEU A O 1
ATOM 2338 N N . GLU A 1 302 ? -15.460 5.323 14.411 1.00 84.12 302 GLU A N 1
ATOM 2339 C CA . GLU A 1 302 ? -15.401 4.977 15.838 1.00 84.12 302 GLU A CA 1
ATOM 2340 C C . GLU A 1 302 ? -14.875 6.138 16.697 1.00 84.12 302 GLU A C 1
ATOM 2342 O O . GLU A 1 302 ? -15.367 6.391 17.794 1.00 84.12 302 GLU A O 1
ATOM 2347 N N . SER A 1 303 ? -13.891 6.881 16.187 1.00 80.38 303 SER A N 1
ATOM 2348 C CA . SER A 1 303 ? -13.276 8.009 16.898 1.00 80.38 303 SER A CA 1
ATOM 2349 C C . SER A 1 303 ? -13.962 9.364 16.680 1.00 80.38 303 SER A C 1
ATOM 2351 O O . SER A 1 303 ? -13.516 10.361 17.256 1.00 80.38 303 SER A O 1
ATOM 2353 N N . GLU A 1 304 ? -15.032 9.414 15.878 1.00 82.06 304 GLU A N 1
ATOM 2354 C CA . GLU A 1 304 ? -15.727 10.637 15.446 1.00 82.06 304 GLU A CA 1
ATOM 2355 C C . GLU A 1 304 ? -14.788 11.696 14.838 1.00 82.06 304 GLU A C 1
ATOM 2357 O O . GLU A 1 304 ? -14.899 12.895 15.113 1.00 82.06 304 GLU A O 1
ATOM 2362 N N . THR A 1 305 ? -13.824 11.258 14.030 1.00 83.94 305 THR A N 1
ATOM 2363 C CA . THR A 1 305 ? -12.856 12.142 13.368 1.00 83.94 305 THR A CA 1
ATOM 2364 C C . THR A 1 305 ? -13.197 12.324 11.892 1.00 83.94 305 THR A C 1
ATOM 2366 O O . THR A 1 305 ? -13.778 11.449 11.251 1.00 83.94 305 THR A O 1
ATOM 2369 N N . GLU A 1 306 ? -12.861 13.489 11.332 1.00 86.00 306 GLU A N 1
ATOM 2370 C CA . GLU A 1 306 ? -13.024 13.725 9.895 1.00 86.00 306 GLU A CA 1
ATOM 2371 C C . GLU A 1 306 ? -12.086 12.803 9.106 1.00 86.00 306 GLU A C 1
ATOM 2373 O O . GLU A 1 306 ? -10.880 12.797 9.335 1.00 86.00 306 GLU A O 1
ATOM 2378 N N . THR A 1 307 ? -12.635 12.036 8.163 1.00 85.69 307 THR A N 1
ATOM 2379 C CA . THR A 1 307 ? -11.880 11.041 7.377 1.00 85.69 307 THR A CA 1
ATOM 2380 C C . THR A 1 307 ? -11.720 11.416 5.913 1.00 85.69 307 THR A C 1
ATOM 2382 O O . THR A 1 307 ? -10.965 10.770 5.192 1.00 85.69 307 THR A O 1
ATOM 2385 N N . ARG A 1 308 ? -12.412 12.456 5.433 1.00 83.75 308 ARG A N 1
ATOM 2386 C CA . ARG A 1 308 ? -12.524 12.761 3.995 1.00 83.75 308 ARG A CA 1
ATOM 2387 C C . ARG A 1 308 ? -11.168 13.066 3.363 1.00 83.75 308 ARG A C 1
ATOM 2389 O O . ARG A 1 308 ? -10.864 12.558 2.284 1.00 83.75 308 ARG A O 1
ATOM 2396 N N . HIS A 1 309 ? -10.345 13.867 4.038 1.00 84.00 309 HIS A N 1
ATOM 2397 C CA . HIS A 1 309 ? -8.996 14.206 3.583 1.00 84.00 309 HIS A CA 1
ATOM 2398 C C . HIS A 1 309 ? -8.061 12.999 3.660 1.00 84.00 309 HIS A C 1
ATOM 2400 O O . HIS A 1 309 ? -7.352 12.731 2.696 1.00 84.00 309 HIS A O 1
ATOM 2406 N N . SER A 1 310 ? -8.113 12.221 4.743 1.00 87.06 310 SER A N 1
ATOM 2407 C CA . SER A 1 310 ? -7.284 11.026 4.917 1.00 87.06 310 SER A CA 1
ATOM 2408 C C . SER A 1 310 ? -7.619 9.933 3.907 1.00 87.06 310 SER A C 1
ATOM 2410 O O . SER A 1 310 ? -6.709 9.363 3.320 1.00 87.06 310 SER A O 1
ATOM 2412 N N . VAL A 1 311 ? -8.902 9.680 3.635 1.00 84.50 311 VAL A N 1
ATOM 2413 C CA . VAL A 1 311 ? -9.361 8.704 2.633 1.00 84.50 311 VAL A CA 1
ATOM 2414 C C . VAL A 1 311 ? -9.017 9.160 1.214 1.00 84.50 311 VAL A C 1
ATOM 2416 O O . VAL A 1 311 ? -8.565 8.349 0.410 1.00 84.50 311 VAL A O 1
ATOM 2419 N N . SER A 1 312 ? -9.153 10.454 0.908 1.00 84.62 312 SER A N 1
ATOM 2420 C CA . SER A 1 312 ? -8.741 10.997 -0.398 1.00 84.62 312 SER A CA 1
ATOM 2421 C C . SER A 1 312 ? -7.230 10.878 -0.602 1.00 84.62 312 SER A C 1
ATOM 2423 O O . SER A 1 312 ? -6.769 10.495 -1.674 1.00 84.62 312 SER A O 1
ATOM 2425 N N . LEU A 1 313 ? -6.451 11.146 0.447 1.00 84.44 313 LEU A N 1
ATOM 2426 C CA . LEU A 1 313 ? -5.013 10.909 0.442 1.00 84.44 313 LEU A CA 1
ATOM 2427 C C . LEU A 1 313 ? -4.688 9.416 0.390 1.00 84.44 313 LEU A C 1
ATOM 2429 O O . LEU A 1 313 ? -3.678 9.069 -0.204 1.00 84.44 313 LEU A O 1
ATOM 2433 N N . CYS A 1 314 ? -5.536 8.530 0.923 1.00 84.69 314 CYS A N 1
ATOM 2434 C CA . CYS A 1 314 ? -5.319 7.091 0.810 1.00 84.69 314 CYS A CA 1
ATOM 2435 C C . CYS A 1 314 ? -5.412 6.581 -0.630 1.00 84.69 314 CYS A C 1
ATOM 2437 O O . CYS A 1 314 ? -4.714 5.640 -0.970 1.00 84.69 314 CYS A O 1
ATOM 2439 N N . LEU A 1 315 ? -6.244 7.209 -1.467 1.00 82.56 315 LEU A N 1
ATOM 2440 C CA . LEU A 1 315 ? -6.362 6.869 -2.888 1.00 82.56 315 LEU A CA 1
ATOM 2441 C C . LEU A 1 315 ? -5.116 7.250 -3.699 1.00 82.56 315 LEU A C 1
ATOM 2443 O O . LEU A 1 315 ? -4.779 6.578 -4.666 1.00 82.56 315 LEU A O 1
ATOM 2447 N N . LEU A 1 316 ? -4.491 8.380 -3.363 1.00 78.94 316 LEU A N 1
ATOM 2448 C CA . LEU A 1 316 ? -3.397 8.951 -4.157 1.00 78.94 316 LEU A CA 1
ATOM 2449 C C . LEU A 1 316 ? -2.020 8.595 -3.587 1.00 78.94 316 LEU A C 1
ATOM 2451 O O . LEU A 1 316 ? -1.061 8.406 -4.327 1.00 78.94 316 LEU A O 1
ATOM 2455 N N . PHE A 1 317 ? -1.922 8.548 -2.260 1.00 83.56 317 PHE A N 1
ATOM 2456 C CA . PHE A 1 317 ? -0.695 8.484 -1.478 1.00 83.56 317 PHE A CA 1
ATOM 2457 C C . PHE A 1 317 ? -0.953 7.804 -0.124 1.00 83.56 317 PHE A C 1
ATOM 2459 O O . PHE A 1 317 ? -0.836 8.436 0.930 1.00 83.56 317 PHE A O 1
ATOM 2466 N N . CYS A 1 318 ? -1.302 6.518 -0.142 1.00 85.31 318 CYS A N 1
ATOM 2467 C CA . CYS A 1 318 ? -1.711 5.749 1.034 1.00 85.31 318 CYS A CA 1
ATOM 2468 C C . CYS A 1 318 ? -0.941 6.018 2.344 1.00 85.31 318 CYS A C 1
ATOM 2470 O O . CYS A 1 318 ? -1.582 6.411 3.327 1.00 85.31 318 CYS A O 1
ATOM 2472 N N . PRO A 1 319 ? 0.406 5.976 2.386 1.00 87.56 319 PRO A N 1
ATOM 2473 C CA . PRO A 1 319 ? 1.147 6.280 3.612 1.00 87.56 319 PRO A CA 1
ATOM 2474 C C . PRO A 1 319 ? 0.883 7.693 4.163 1.00 87.56 319 PRO A C 1
ATOM 2476 O O . PRO A 1 319 ? 0.796 7.882 5.376 1.00 87.56 319 PRO A O 1
ATOM 2479 N N . VAL A 1 320 ? 0.704 8.690 3.291 1.00 87.38 320 VAL A N 1
ATOM 2480 C CA . VAL A 1 320 ? 0.378 10.073 3.683 1.00 87.38 320 VAL A CA 1
ATOM 2481 C C . VAL A 1 320 ? -1.042 10.155 4.239 1.00 87.38 320 VAL A C 1
ATOM 2483 O O . VAL A 1 320 ? -1.269 10.851 5.228 1.00 87.38 320 VAL A O 1
ATOM 2486 N N . GLY A 1 321 ? -1.989 9.421 3.651 1.00 85.69 321 GLY A N 1
ATOM 2487 C CA . GLY A 1 321 ? -3.358 9.327 4.160 1.00 85.69 321 GLY A CA 1
ATOM 2488 C C . GLY A 1 321 ? -3.422 8.744 5.573 1.00 85.69 321 GLY A C 1
ATOM 2489 O O . GLY A 1 321 ? -4.080 9.324 6.440 1.00 85.69 321 GLY A O 1
ATOM 2490 N N . ILE A 1 322 ? -2.666 7.672 5.835 1.00 86.06 322 ILE A N 1
ATOM 2491 C CA . ILE A 1 322 ? -2.548 7.056 7.167 1.00 86.06 322 ILE A CA 1
ATOM 2492 C C . ILE A 1 322 ? -1.950 8.051 8.174 1.00 86.06 322 ILE A C 1
ATOM 2494 O O . ILE A 1 322 ? -2.519 8.257 9.248 1.00 86.06 322 ILE A O 1
ATOM 2498 N N . VAL A 1 323 ? -0.833 8.708 7.836 1.00 89.12 323 VAL A N 1
ATOM 2499 C CA . VAL A 1 323 ? -0.200 9.716 8.712 1.00 89.12 323 VAL A CA 1
ATOM 2500 C C . VAL A 1 323 ? -1.152 10.872 8.999 1.00 89.12 323 VAL A C 1
ATOM 2502 O O . VAL A 1 323 ? -1.277 11.308 10.143 1.00 89.12 323 VAL A O 1
ATOM 2505 N N . SER A 1 324 ? -1.852 11.345 7.970 1.00 88.19 324 SER A N 1
ATOM 2506 C CA . SER A 1 324 ? -2.825 12.419 8.099 1.00 88.19 324 SER A CA 1
ATOM 2507 C C . SER A 1 324 ? -3.952 12.048 9.063 1.00 88.19 324 SER A C 1
ATOM 2509 O O . SER A 1 324 ? -4.285 12.858 9.924 1.00 88.19 324 SER A O 1
ATOM 2511 N N . HIS A 1 325 ? -4.476 10.820 8.986 1.00 89.62 325 HIS A N 1
ATOM 2512 C CA . HIS A 1 325 ? -5.503 10.329 9.911 1.00 89.62 325 HIS A CA 1
ATOM 2513 C C . HIS A 1 325 ? -5.015 10.299 11.361 1.00 89.62 325 HIS A C 1
ATOM 2515 O O . HIS A 1 325 ? -5.669 10.828 12.259 1.00 89.62 325 HIS A O 1
ATOM 2521 N N . VAL A 1 326 ? -3.824 9.737 11.592 1.00 87.38 326 VAL A N 1
ATOM 2522 C CA . VAL A 1 326 ? -3.222 9.666 12.932 1.00 87.38 326 VAL A CA 1
ATOM 2523 C C . VAL A 1 326 ? -3.027 11.065 13.521 1.00 87.38 326 VAL A C 1
ATOM 2525 O O . VAL A 1 326 ? -3.340 11.289 14.693 1.00 87.38 326 VAL A O 1
ATOM 2528 N N . LEU A 1 327 ? -2.559 12.019 12.711 1.00 86.88 327 LEU A N 1
ATOM 2529 C CA . LEU A 1 327 ? -2.381 13.403 13.138 1.00 86.88 327 LEU A CA 1
ATOM 2530 C C . LEU A 1 327 ? -3.722 14.069 13.463 1.00 86.88 327 LEU A C 1
ATOM 2532 O O . LEU A 1 327 ? -3.861 14.671 14.527 1.00 86.88 327 LEU A O 1
ATOM 2536 N N . THR A 1 328 ? -4.724 13.926 12.593 1.00 85.88 328 THR A N 1
ATOM 2537 C CA . THR A 1 328 ? -6.071 14.460 12.832 1.00 85.88 328 THR A CA 1
ATOM 2538 C C . THR A 1 328 ? -6.661 13.899 14.121 1.00 85.88 328 THR A C 1
ATOM 2540 O O . THR A 1 328 ? -7.109 14.667 14.971 1.00 85.88 328 THR A O 1
ATOM 2543 N N . LYS A 1 329 ? -6.571 12.584 14.337 1.00 85.44 329 LYS A N 1
ATOM 2544 C CA . LYS A 1 329 ? -7.048 11.928 15.560 1.00 85.44 329 LYS A CA 1
ATOM 2545 C C . LYS A 1 329 ? -6.350 12.450 16.816 1.00 85.44 329 LYS A C 1
ATOM 2547 O O . LYS A 1 329 ? -7.011 12.705 17.825 1.00 85.44 329 LYS A O 1
ATOM 2552 N N . ALA A 1 330 ? -5.033 12.656 16.764 1.00 85.31 330 ALA A N 1
ATOM 2553 C CA . ALA A 1 330 ? -4.273 13.219 17.878 1.00 85.31 330 ALA A CA 1
ATOM 2554 C C . ALA A 1 330 ? -4.707 14.660 18.209 1.00 85.31 330 ALA A C 1
ATOM 2556 O O . ALA A 1 330 ? -4.898 14.991 19.382 1.00 85.31 330 ALA A O 1
ATOM 2557 N N . LEU A 1 331 ? -4.922 15.496 17.187 1.00 85.31 331 LEU A N 1
ATOM 2558 C CA . LEU A 1 331 ? -5.376 16.880 17.351 1.00 85.31 331 LEU A CA 1
ATOM 2559 C C . LEU A 1 331 ? -6.798 16.953 17.924 1.00 85.31 331 LEU A C 1
ATOM 2561 O O . LEU A 1 331 ? -7.035 17.692 18.880 1.00 85.31 331 LEU A O 1
ATOM 2565 N N . THR A 1 332 ? -7.730 16.144 17.413 1.00 81.75 332 THR A N 1
ATOM 2566 C CA . THR A 1 332 ? -9.110 16.090 17.919 1.00 81.75 332 THR A CA 1
ATOM 2567 C C . THR A 1 332 ? -9.160 15.612 19.372 1.00 81.75 332 THR A C 1
ATOM 2569 O O . THR A 1 332 ? -9.882 16.190 20.186 1.00 81.75 332 THR A O 1
ATOM 2572 N N . LYS A 1 333 ? -8.353 14.607 19.741 1.00 76.88 333 LYS A N 1
ATOM 2573 C CA . LYS A 1 333 ? -8.263 14.120 21.127 1.00 76.88 333 LYS A CA 1
ATOM 2574 C C . LYS A 1 333 ? -7.684 15.175 22.078 1.00 76.88 333 LYS A C 1
ATOM 2576 O O . LYS A 1 333 ? -8.212 15.354 23.171 1.00 76.88 333 LYS A O 1
ATOM 2581 N N . SER A 1 334 ? -6.646 15.898 21.652 1.00 72.38 334 SER A N 1
ATOM 2582 C CA . SER A 1 334 ? -6.055 17.004 22.421 1.00 72.38 334 SER A CA 1
ATOM 2583 C C . SER A 1 334 ? -7.047 18.158 22.624 1.00 72.38 334 SER A C 1
ATOM 2585 O O . SER A 1 334 ? -7.158 18.707 23.719 1.00 72.38 334 SER A O 1
ATOM 2587 N N . SER A 1 335 ? -7.848 18.480 21.602 1.00 71.00 335 SER A N 1
ATOM 2588 C CA . SER A 1 335 ? -8.899 19.496 21.715 1.00 71.00 335 SER A CA 1
ATOM 2589 C C . SER A 1 335 ? -10.013 19.087 22.680 1.00 71.00 335 SER A C 1
ATOM 2591 O O . SER A 1 335 ? -10.451 19.929 23.455 1.00 71.00 335 SER A O 1
ATOM 2593 N N . LYS A 1 336 ? -10.454 17.818 22.681 1.00 64.25 336 LYS A N 1
ATOM 2594 C CA . LYS A 1 336 ? -11.458 17.327 23.647 1.00 64.25 336 LYS A CA 1
ATOM 2595 C C . LYS A 1 336 ? -10.932 17.350 25.094 1.00 64.25 336 LYS A C 1
ATOM 2597 O O . LYS A 1 336 ? -11.721 17.519 26.013 1.00 64.25 336 LYS A O 1
ATOM 2602 N N . HIS A 1 337 ? -9.619 17.208 25.301 1.00 60.69 337 HIS A N 1
ATOM 2603 C CA . HIS A 1 337 ? -9.010 17.227 26.637 1.00 60.69 337 HIS A CA 1
ATOM 2604 C C . HIS A 1 337 ? -8.795 18.642 27.203 1.00 60.69 337 HIS A C 1
ATOM 2606 O O . HIS A 1 337 ? -8.833 18.804 28.410 1.00 60.69 337 HIS A O 1
ATOM 2612 N N . ASN A 1 338 ? -8.611 19.661 26.354 1.00 59.12 338 ASN A N 1
ATOM 2613 C CA . ASN A 1 338 ? -8.443 21.062 26.782 1.00 59.12 338 ASN A CA 1
ATOM 2614 C C . ASN A 1 338 ? -9.768 21.809 27.047 1.00 59.12 338 ASN A C 1
ATOM 2616 O O . ASN A 1 338 ? -9.744 22.974 27.434 1.00 59.12 338 ASN A O 1
ATOM 2620 N N . VAL A 1 339 ? -10.914 21.180 26.776 1.00 55.56 339 VAL A N 1
ATOM 2621 C CA . VAL A 1 339 ? -12.259 21.767 26.953 1.00 55.56 339 VAL A CA 1
ATOM 2622 C C . VAL A 1 339 ? -12.937 21.268 28.245 1.00 55.56 339 VAL A C 1
ATOM 2624 O O . VAL A 1 339 ? -14.003 21.762 28.607 1.00 55.56 339 VAL A O 1
ATOM 2627 N N . HIS A 1 340 ? -12.306 20.336 28.964 1.00 43.00 340 HIS A N 1
ATOM 2628 C CA . HIS A 1 340 ? -12.734 19.824 30.271 1.00 43.00 340 HIS A CA 1
ATOM 2629 C C . HIS A 1 340 ? -11.769 20.248 31.376 1.00 43.00 340 HIS A C 1
ATOM 2631 O O . HIS A 1 340 ? -12.251 20.408 32.518 1.00 43.00 340 HIS A O 1
#

Nearest PDB structures (foldseek):
  5lxg-assembly1_A  TM=2.061E-01  e=9.813E-01  Homo sapiens
  5tj4-assembly8_H  TM=2.008E-01  e=4.616E+00  unclassified

Radius of gyration: 30.0 Å; Cα contacts (8 Å, |Δi|>4): 355; chains: 1; bounding box: 69×88×105 Å

Organism: NCBI:txid262921

Mean predicted alig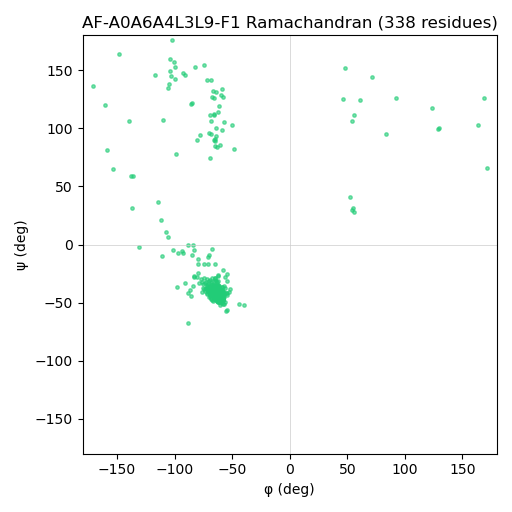ned error: 13.98 Å

pLDDT: mean 72.31, std 17.36, range [27.25, 89.62]

InterPro domains:
  IPR025461 ABA DEFICIENT 4-like [PF14108] (53-179)
  IPR025461 ABA DEFICIENT 4-like [PF14108] (198-325)

Sequence (340 aa):
MSKLLGDWSFMVGSRISIRPNVRIFQPYRRSCVLSVFSPAAGLASSQIASSVLTLGTAAVLPFYALMVLAPKAELTKKSMESAIPYIVLGLLYAYLVYLSWTPDTIRLLLGSQYWLPELSGIAKMFSNEMTLASAWIHLLAVDLFAARQVFHDGLESKTETRHSVSLCMLCCPVGIVSHVLTKGLTKRLPSSQIASSVFTLGTAAVLPFYTLMVLAPKADLTKKSMESSIPYIVLGLLYAYLLYLSWTPDTLQLMFASKYWLPELSGIAKMFSNEMTLASAWIHLLAVDLFAARQVFHDGLESETETRHSVSLCLLFCPVGIVSHVLTKALTKSSKHNVH

Solvent-accessible surface area (backbone atoms only — not comparable to full-atom values): 19001 Å² total; per-residue (Å²): 133,83,91,83,89,81,91,81,88,81,88,89,82,89,77,91,74,92,70,86,81,80,72,77,78,71,77,82,72,75,80,72,78,76,73,82,72,51,68,66,56,57,53,50,45,50,52,49,22,51,48,50,50,54,50,52,54,61,65,49,47,60,60,54,48,31,52,55,78,36,64,84,40,67,68,37,49,57,56,63,72,46,63,61,70,51,43,55,39,18,52,52,28,52,54,32,42,64,74,41,66,41,76,67,51,52,48,40,32,43,68,44,100,78,67,44,80,41,73,69,26,46,38,60,46,39,65,36,56,46,44,36,33,23,51,49,42,41,50,57,39,48,29,53,49,52,30,47,50,51,46,54,54,20,64,76,70,72,46,91,40,48,67,22,42,56,32,12,75,78,39,38,37,49,8,52,33,46,44,49,42,74,74,53,81,77,89,87,86,88,88,88,81,69,60,71,60,39,52,55,47,53,58,57,62,50,46,62,58,52,50,32,51,57,77,37,63,85,40,68,68,37,48,57,56,66,68,49,61,61,69,54,43,54,39,14,52,51,24,50,54,35,42,60,73,40,64,41,75,68,52,51,48,34,32,39,67,44,98,79,65,42,78,39,69,70,27,46,38,58,46,39,69,36,68,50,42,36,39,22,54,48,43,37,51,54,40,48,28,54,49,51,28,45,51,50,44,53,54,19,65,76,68,74,41,91,37,49,68,23,40,56,30,12,76,80,40,39,42,50,9,53,42,48,41,55,52,50,48,52,52,55,52,52,54,63,60,75,76,111

Foldseek 3Di:
DDDDDDDDDDDDDDDDDDDDPPPPPPPPPPPPPPPPPPVVVVVVLLVVLQCLQVVLLVVLVVLLCCCQVPLPDPVNVVVLVDCVVLLVLLVVLVVLCVVLDDPVLCCLQQVDPVSHGDLRSVLVSLLRSSSVSSVSSLLSSLLSVLLSVLSVVCVVVVFDLNVLSVCSSVFNLLSLLVSVCSVPPDDDDDDDDAQPCPLVCLLVVLVVLLCCCQVPLPDPVNVVVLVDCVNSNVLSVSLVVLVVVLDDPQLCCLQQVDPVRHGGSRSVSVSSNDSSSVSSVSSSLSSSLSVLLSVLSVVCVVLVFDQNQLSVCSRVPNSNSSSVSVVRSVVVVVVVVVVD